Protein 2BQ4 (pdb70)

Nearest PDB structures (foldseek):
  2bq4-assembly1_A  TM=9.958E-01  e=2.965E-22  Desulfocurvibacter africanus
  1gyo-assembly1_B  TM=8.267E-01  e=1.136E-07  Megalodesulfovibrio gigas
  1w7o-assembly1_A  TM=7.107E-01  e=7.621E-06  Desulfomicrobium baculatum
  2cy3-assembly1_A  TM=7.266E-01  e=1.311E-05  Desulfomicrobium norvegicum
  5m9n-assembly1_A  TM=2.102E-01  e=7.290E+00  Homo sapiens

CATH classification: 3.90.10.10

Foldseek 3Di:
DDDDAKDWDAPADPPPNVLHFTFIDGSVVQCVCDDALVSVCLQLVVDPSDDDGDDQQDPPGCVDRPDSDLDDCPRVHPSCQARPCDCNHVLNVQVVCCPVYHDHADNDPVRGRD/DDFDAKAWDAPADPPPNVLHFTFIDGSVVQCVCPPALVSVCLQQVVDPSPDDGDDAQDPPGQVARPDPDLDDCPRVHPSNQARPCDCNHVQNVQVVCVVVVHDHADNDPCRGRPD

B-factor: mean 11.36, std 5.61, range [2.0, 36.72]

InterPro domains:
  IPR002322 Cytochrome c, class III [PR00609] (46-55)
  IPR002322 Cytochrome c, class III [PR00609] (62-69)
  IPR002322 Cytochrome c, class III [PR00609] (112-123)
  IPR002322 Cytochrome c, class III [PR00609] (130-137)
  IPR020942 Class III cytochrome C [PF02085] (30-137)
  IPR036280 Multiheme cytochrome superfamily [SSF48695] (28-137)

Structure (mmCIF, N/CA/C/O backbone):
data_2BQ4
#
_entry.id   2BQ4
#
_cell.length_a   100.900
_cell.length_b   46.300
_cell.length_c   54.816
_cell.angle_alpha   90.00
_cell.angle_beta   118.97
_cell.angle_gamma   90.00
#
_symmetry.space_group_name_H-M   'C 1 2 1'
#
loop_
_entity.id
_entity.type
_entity.pdbx_description
1 polymer 'BASIC CYTOCHROME C3'
2 non-polymer 'HEME C'
3 non-polymer 'CALCIUM ION'
4 water water
#
loop_
_atom_site.group_PDB
_atom_site.id
_atom_site.type_symbol
_atom_site.label_atom_id
_atom_site.label_alt_id
_atom_site.label_comp_id
_atom_site.label_asym_id
_atom_site.label_entity_id
_atom_site.label_seq_id
_atom_site.pdbx_PDB_ins_code
_atom_site.Cartn_x
_atom_site.Cartn_y
_atom_site.Cartn_z
_atom_site.occupancy
_atom_site.B_iso_or_equiv
_atom_site.auth_seq_id
_atom_site.auth_comp_id
_atom_site.auth_asym_id
_atom_site.auth_atom_id
_atom_site.pdbx_PDB_model_num
ATOM 1 N N . PRO A 1 1 ? -13.297 5.264 6.979 1.00 22.38 1 PRO A N 1
ATOM 2 C CA . PRO A 1 1 ? -13.112 6.524 7.762 1.00 22.16 1 PRO A CA 1
ATOM 3 C C . PRO A 1 1 ? -11.830 7.263 7.391 1.00 22.23 1 PRO A C 1
ATOM 4 O O . PRO A 1 1 ? -10.994 6.722 6.659 1.00 22.40 1 PRO A O 1
ATOM 8 N N . GLN A 1 2 ? -11.687 8.488 7.896 1.00 22.00 2 GLN A N 1
ATOM 9 C CA . GLN A 1 2 ? -10.529 9.332 7.584 1.00 21.76 2 GLN A CA 1
ATOM 10 C C . GLN A 1 2 ? -9.238 8.753 8.150 1.00 20.87 2 GLN A C 1
ATOM 11 O O . GLN A 1 2 ? -9.177 8.377 9.322 1.00 20.99 2 GLN A O 1
ATOM 17 N N . VAL A 1 3 ? -8.210 8.728 7.305 1.00 19.88 3 VAL A N 1
ATOM 18 C CA . VAL A 1 3 ? -6.874 8.259 7.664 1.00 19.19 3 VAL A CA 1
ATOM 19 C C . VAL A 1 3 ? -6.013 9.443 8.120 1.00 18.67 3 VAL A C 1
ATOM 20 O O . VAL A 1 3 ? -5.727 10.338 7.323 1.00 19.23 3 VAL A O 1
ATOM 24 N N . PRO A 1 4 ? -5.608 9.459 9.388 1.00 17.45 4 PRO A N 1
ATOM 25 C CA . PRO A 1 4 ? -4.903 10.621 9.950 1.00 16.65 4 PRO A CA 1
ATOM 26 C C . PRO A 1 4 ? -3.558 10.957 9.311 1.00 15.59 4 PRO A C 1
ATOM 27 O O . PRO A 1 4 ? -2.896 10.111 8.706 1.00 15.60 4 PRO A O 1
ATOM 31 N N . ALA A 1 5 ? -3.157 12.213 9.489 1.00 14.48 5 ALA A N 1
ATOM 32 C CA . ALA A 1 5 ? -1.791 12.641 9.224 1.00 13.91 5 ALA A CA 1
ATOM 33 C C . ALA A 1 5 ? -0.838 11.999 10.239 1.00 13.19 5 ALA A C 1
ATOM 34 O O . ALA A 1 5 ? -1.265 11.337 11.189 1.00 12.56 5 ALA A O 1
ATOM 36 N N . ASP A 1 6 ? 0.452 12.229 10.049 1.00 12.20 6 ASP A N 1
ATOM 37 C CA . ASP A 1 6 ? 1.463 11.691 10.949 1.00 12.04 6 ASP A CA 1
ATOM 38 C C . ASP A 1 6 ? 1.286 12.241 12.358 1.00 11.74 6 ASP A C 1
ATOM 39 O O . ASP A 1 6 ? 0.919 13.406 12.546 1.00 11.49 6 ASP A O 1
ATOM 44 N N . VAL A 1 7 ? 1.510 11.369 13.336 1.00 11.21 7 VAL A N 1
ATOM 45 C CA . VAL A 1 7 ? 1.438 11.716 14.745 1.00 10.81 7 VAL A CA 1
ATOM 46 C C . VAL A 1 7 ? 2.692 11.268 15.476 1.00 9.98 7 VAL A C 1
ATOM 47 O O .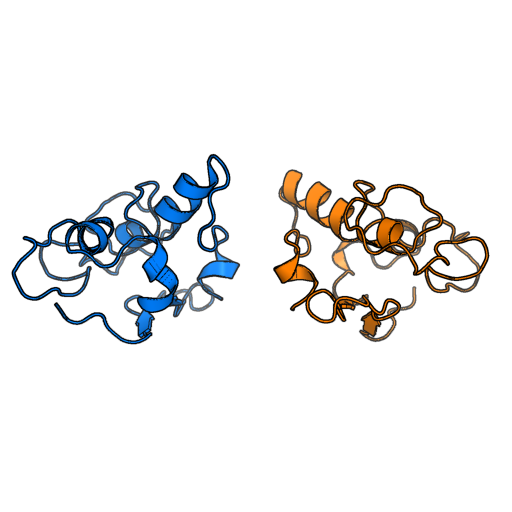 VAL A 1 7 ? 3.530 10.555 14.924 1.00 10.30 7 VAL A O 1
ATOM 51 N N . VAL A 1 8 ? 2.813 11.723 16.716 1.00 9.37 8 VAL A N 1
ATOM 52 C CA . VAL A 1 8 ? 3.824 11.239 17.637 1.00 9.07 8 VAL A CA 1
ATOM 53 C C . VAL A 1 8 ? 3.080 10.529 18.753 1.00 8.58 8 VAL A C 1
ATOM 54 O O . VAL A 1 8 ? 2.283 11.143 19.465 1.00 8.61 8 VAL A O 1
ATOM 58 N N . ILE A 1 9 ? 3.319 9.227 18.876 1.00 8.24 9 ILE A N 1
ATOM 59 C CA . ILE A 1 9 ? 2.701 8.419 19.921 1.00 7.91 9 ILE A CA 1
ATOM 60 C C . ILE A 1 9 ? 3.436 8.636 21.236 1.00 7.68 9 ILE A C 1
ATOM 61 O O . ILE A 1 9 ? 4.617 8.311 21.363 1.00 7.46 9 ILE A O 1
ATOM 66 N N . ASP A 1 10 ? 2.723 9.174 22.213 1.00 7.72 10 ASP A N 1
ATOM 67 C CA . ASP A 1 10 ? 3.303 9.518 23.498 1.00 8.09 10 ASP A CA 1
ATOM 68 C C . ASP A 1 10 ? 2.250 9.445 24.599 1.00 8.58 10 ASP A C 1
ATOM 69 O O . ASP A 1 10 ? 1.804 10.459 25.107 1.00 9.27 10 ASP A O 1
ATOM 74 N N . HIS A 1 11 ? 1.837 8.231 24.939 1.00 8.64 11 HIS A N 1
ATOM 75 C CA . HIS A 1 11 ? 0.875 8.001 26.014 1.00 9.15 11 HIS A CA 1
ATOM 76 C C . HIS A 1 11 ? 1.517 7.650 27.347 1.00 8.62 11 HIS A C 1
ATOM 77 O O . HIS A 1 11 ? 0.872 7.759 28.402 1.00 8.76 11 HIS A O 1
ATOM 84 N N . LEU A 1 12 ? 2.775 7.222 27.295 1.00 8.17 12 LEU A N 1
ATOM 85 C CA . LEU A 1 12 ? 3.475 6.669 28.449 1.00 8.23 12 LEU A CA 1
ATOM 86 C C . LEU A 1 12 ? 4.571 7.631 28.924 1.00 8.64 12 LEU A C 1
ATOM 87 O O . LEU A 1 12 ? 5.144 8.365 28.128 1.00 7.92 12 LEU A O 1
ATOM 92 N N . SER A 1 13 ? 4.842 7.611 30.226 1.00 9.30 13 SER A N 1
ATOM 93 C CA . SER A 1 13 ? 5.729 8.577 30.880 1.00 10.10 13 SER A CA 1
ATOM 94 C C . SER A 1 13 ? 6.670 7.876 31.857 1.00 10.34 13 SER A C 1
ATOM 95 O O . SER A 1 13 ? 6.618 8.097 33.077 1.00 10.81 13 SER A O 1
ATOM 98 N N . ASN A 1 14 ? 7.541 7.036 31.301 1.00 10.54 14 ASN A N 1
ATOM 99 C CA . ASN A 1 14 ? 8.449 6.198 32.084 1.00 10.04 14 ASN A CA 1
ATOM 100 C C . ASN A 1 14 ? 9.169 7.028 33.145 1.00 10.33 14 ASN A C 1
ATOM 101 O O . ASN A 1 14 ? 9.889 7.952 32.800 1.00 10.37 14 ASN A O 1
ATOM 106 N N . PRO A 1 15 ? 8.966 6.733 34.432 1.00 10.82 15 PRO A N 1
ATOM 107 C CA . PRO A 1 15 ? 9.692 7.467 35.483 1.00 11.06 15 PRO A CA 1
ATOM 108 C C . PRO A 1 15 ? 11.213 7.316 35.368 1.00 11.33 15 PRO A C 1
ATOM 109 O O . PRO A 1 15 ? 11.952 8.174 35.856 1.00 11.62 15 PRO A O 1
ATOM 113 N N . ASN A 1 16 ? 11.682 6.235 34.751 1.00 11.87 16 ASN A N 1
ATOM 114 C CA . ASN A 1 16 ? 13.057 6.187 34.267 1.00 12.03 16 ASN A CA 1
ATOM 115 C C . ASN A 1 16 ? 13.124 6.947 32.944 1.00 11.51 16 ASN A C 1
ATOM 116 O O . ASN A 1 16 ? 12.788 6.423 31.888 1.00 11.20 16 ASN A O 1
ATOM 121 N N . ALA A 1 17 ? 13.555 8.193 33.027 1.00 11.31 17 ALA A N 1
ATOM 122 C CA . ALA A 1 17 ? 13.445 9.123 31.909 1.00 11.05 17 ALA A CA 1
ATOM 123 C C . ALA A 1 17 ? 14.296 8.739 30.697 1.00 10.70 17 ALA A C 1
ATOM 124 O O . ALA A 1 17 ? 13.955 9.068 29.559 1.00 10.56 17 ALA A O 1
ATOM 126 N N . LYS A 1 18 ? 15.399 8.037 30.934 1.00 10.74 18 LYS A N 1
ATOM 127 C CA . LYS A 1 18 ? 16.251 7.577 29.843 1.00 10.82 18 LYS A CA 1
ATOM 128 C C . LYS A 1 18 ? 15.546 6.551 28.933 1.00 9.72 18 LYS A C 1
ATOM 129 O O . LYS A 1 18 ? 15.941 6.369 27.787 1.00 8.87 18 LYS A O 1
ATOM 135 N N . LEU A 1 19 ? 14.510 5.901 29.464 1.00 8.94 19 LEU A N 1
ATOM 136 C CA . LEU A 1 19 ? 13.711 4.905 28.749 1.00 8.38 19 LEU A CA 1
ATOM 137 C C . LEU A 1 19 ? 12.293 5.411 28.448 1.00 8.03 19 LEU A C 1
ATOM 138 O O . LEU A 1 19 ? 11.361 4.621 28.320 1.00 7.61 19 LEU A O 1
ATOM 143 N N . GLU A 1 20 ? 12.146 6.729 28.340 1.00 7.38 20 GLU A N 1
ATOM 144 C CA . GLU A 1 20 ? 10.905 7.362 27.898 1.00 7.10 20 GLU A CA 1
ATOM 145 C C . GLU A 1 20 ? 11.053 7.722 26.421 1.00 6.74 20 GLU A C 1
ATOM 146 O O . GLU A 1 20 ? 12.056 8.312 26.026 1.00 6.74 20 GLU A O 1
ATOM 152 N N . TYR A 1 21 ? 10.048 7.365 25.622 1.00 6.22 21 TYR A N 1
ATOM 153 C CA . TYR A 1 21 ? 10.074 7.523 24.177 1.00 5.94 21 TYR A CA 1
ATOM 154 C C . TYR A 1 21 ? 8.820 8.222 23.661 1.00 5.81 21 TYR A C 1
ATOM 155 O O . TYR A 1 21 ? 7.758 8.194 24.290 1.00 5.53 21 TYR A O 1
ATOM 164 N N . LYS A 1 22 ? 8.983 8.888 22.529 1.00 6.10 22 LYS A N 1
ATOM 165 C CA . LYS A 1 22 ? 7.913 9.577 21.827 1.00 6.34 22 LYS A CA 1
ATOM 166 C C . LYS A 1 22 ? 8.103 9.176 20.369 1.00 6.36 22 LYS A C 1
ATOM 167 O O . LYS A 1 22 ? 9.073 9.566 19.718 1.00 6.62 22 LYS A O 1
ATOM 173 N N . VAL A 1 23 ? 7.184 8.358 19.868 1.00 6.44 23 VAL A N 1
ATOM 174 C CA . VAL A 1 23 ? 7.462 7.515 18.718 1.00 6.50 23 VAL A CA 1
ATOM 175 C C . VAL A 1 23 ? 6.632 7.951 17.527 1.00 7.11 23 VAL A C 1
ATOM 176 O O . VAL A 1 23 ? 5.415 7.942 17.586 1.00 7.38 23 VAL A O 1
ATOM 180 N N . LYS A 1 24 ? 7.299 8.343 16.446 1.00 7.85 24 LYS A N 1
ATOM 181 C CA . LYS A 1 24 ? 6.591 8.798 15.254 1.00 8.31 24 LYS A CA 1
ATOM 182 C C . LYS A 1 24 ? 5.839 7.641 14.613 1.00 7.97 24 LYS A C 1
ATOM 183 O O . LYS A 1 24 ? 6.348 6.517 14.541 1.00 7.82 24 LYS A O 1
ATOM 189 N N . PHE A 1 25 ? 4.623 7.917 14.147 1.00 7.72 25 PHE A N 1
ATOM 190 C CA . PHE A 1 25 ? 3.840 6.917 13.446 1.00 7.69 25 PHE A CA 1
ATOM 191 C C . PHE A 1 25 ? 3.094 7.543 12.281 1.00 8.16 25 PHE A C 1
ATOM 192 O O . PHE A 1 25 ? 2.374 8.515 12.463 1.00 8.35 25 PHE A O 1
ATOM 200 N N . SER A 1 26 ? 3.241 6.945 11.101 1.00 9.09 26 SER A N 1
ATOM 201 C CA . SER A 1 26 ? 2.675 7.492 9.867 1.00 9.53 26 SER A CA 1
ATOM 202 C C . SER A 1 26 ? 1.714 6.496 9.235 1.00 9.77 26 SER A C 1
ATOM 203 O O . SER A 1 26 ? 2.131 5.430 8.771 1.00 9.79 26 SER A O 1
ATOM 206 N N . HIS A 1 27 ? 0.425 6.836 9.215 1.00 9.76 27 HIS A N 1
ATOM 207 C CA . HIS A 1 27 ? -0.552 6.034 8.489 1.00 10.39 27 HIS A CA 1
ATOM 208 C C . HIS A 1 27 ? -0.139 5.923 7.018 1.00 10.77 27 HIS A C 1
ATOM 209 O O . HIS A 1 27 ? -0.195 4.835 6.441 1.00 10.14 27 HIS A O 1
ATOM 216 N N . LYS A 1 28 ? 0.304 7.038 6.429 1.00 11.28 28 LYS A N 1
ATOM 217 C CA . LYS A 1 28 ? 0.660 7.067 5.008 1.00 12.28 28 LYS A CA 1
ATOM 218 C C . LYS A 1 28 ? 1.777 6.086 4.679 1.00 12.16 28 LYS A C 1
ATOM 219 O O . LYS A 1 28 ? 1.718 5.385 3.668 1.00 12.21 28 LYS A O 1
ATOM 225 N N . ALA A 1 29 ? 2.788 6.033 5.544 1.00 11.94 29 ALA A N 1
ATOM 226 C CA . ALA A 1 29 ? 3.918 5.128 5.360 1.00 11.88 29 ALA A CA 1
ATOM 227 C C . ALA A 1 29 ? 3.474 3.672 5.372 1.00 11.95 29 ALA A C 1
ATOM 228 O O . ALA A 1 29 ? 4.133 2.811 4.783 1.00 12.49 29 ALA A O 1
ATOM 230 N N . HIS A 1 30 ? 2.355 3.410 6.051 1.00 11.71 30 HIS A N 1
ATOM 231 C CA . HIS A 1 30 ? 1.786 2.072 6.199 1.00 11.89 30 HIS A CA 1
ATOM 232 C C . HIS A 1 30 ? 0.755 1.718 5.124 1.00 12.26 30 HIS A C 1
ATOM 233 O O . HIS A 1 30 ? 0.045 0.722 5.257 1.00 12.13 30 HIS A O 1
ATOM 240 N N . ALA A 1 31 ? 0.701 2.508 4.050 1.00 12.85 31 ALA A N 1
ATOM 241 C CA . ALA A 1 31 ? -0.279 2.296 2.973 1.00 13.26 31 ALA A CA 1
ATOM 242 C C . ALA A 1 31 ? -0.094 0.976 2.210 1.00 13.77 31 ALA A C 1
ATOM 243 O O . ALA A 1 31 ? -1.044 0.473 1.616 1.00 13.26 31 ALA A O 1
ATOM 245 N N . SER A 1 32 ? 1.116 0.423 2.217 1.00 14.50 32 SER A N 1
ATOM 246 C CA . SER A 1 32 ? 1.367 -0.883 1.604 1.00 14.99 32 SER A CA 1
ATOM 247 C C . SER A 1 32 ? 0.605 -2.036 2.278 1.00 14.96 32 SER A C 1
ATOM 248 O O . SER A 1 32 ? 0.467 -3.124 1.705 1.00 15.56 32 SER A O 1
ATOM 251 N N . LEU A 1 33 ? 0.121 -1.818 3.501 1.00 14.42 33 LEU A N 1
ATOM 252 C CA . LEU A 1 33 ? -0.724 -2.804 4.174 1.00 14.46 33 LEU A CA 1
ATOM 253 C C . LEU A 1 33 ? -2.141 -2.824 3.596 1.00 14.48 33 LEU A C 1
ATOM 254 O O . LEU A 1 33 ? -2.905 -3.753 3.847 1.00 15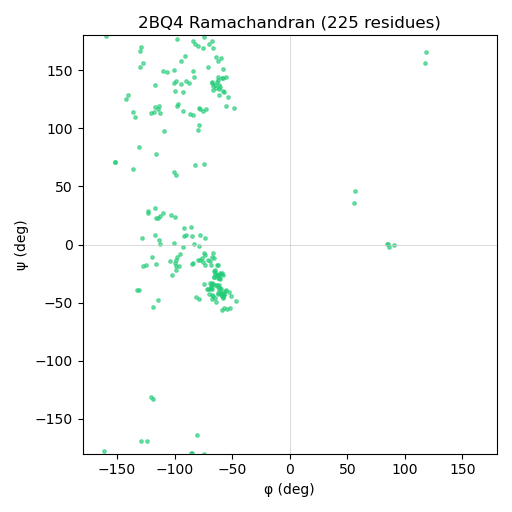.08 33 LEU A O 1
ATOM 259 N N . GLY A 1 34 ? -2.477 -1.787 2.837 1.00 14.75 34 GLY A N 1
ATOM 260 C CA . GLY A 1 34 ? -3.792 -1.637 2.247 1.00 14.73 34 GLY A CA 1
ATOM 261 C C . GLY A 1 34 ? -4.460 -0.379 2.758 1.00 14.87 34 GLY A C 1
ATOM 262 O O . GLY A 1 34 ? -4.011 0.226 3.736 1.00 14.29 34 GLY A O 1
ATOM 263 N N . THR A 1 35 ? -5.528 0.018 2.076 1.00 14.97 35 THR A N 1
ATOM 264 C CA . THR A 1 35 ? -6.304 1.201 2.438 1.00 15.58 35 THR A CA 1
ATOM 265 C C . THR A 1 35 ? -7.804 0.907 2.556 1.00 15.08 35 THR A C 1
ATOM 266 O O . THR A 1 35 ? -8.595 1.829 2.769 1.00 15.49 35 THR A O 1
ATOM 270 N N . ASP A 1 36 ? -8.183 -0.370 2.428 1.00 14.86 36 ASP A N 1
ATOM 271 C CA . ASP A 1 36 ? -9.565 -0.825 2.648 1.00 14.46 36 ASP A CA 1
ATOM 272 C C . ASP A 1 36 ? -9.831 -1.075 4.130 1.00 14.07 36 ASP A C 1
ATOM 273 O O . ASP A 1 36 ? -8.921 -0.995 4.948 1.00 14.03 36 ASP A O 1
ATOM 278 N N . ALA A 1 37 ? -11.072 -1.388 4.482 1.00 13.95 37 ALA A N 1
ATOM 279 C CA . ALA A 1 37 ? -11.440 -1.532 5.892 1.00 13.57 37 ALA A CA 1
ATOM 280 C C . ALA A 1 37 ? -10.647 -2.642 6.583 1.00 13.28 37 ALA A C 1
ATOM 281 O O . ALA A 1 37 ? -10.269 -2.511 7.733 1.00 12.45 37 ALA A O 1
ATOM 283 N N . ALA A 1 38 ? -10.388 -3.731 5.870 1.00 12.87 38 ALA A N 1
ATOM 284 C CA . ALA A 1 38 ? -9.633 -4.847 6.431 1.00 12.72 38 ALA A CA 1
ATOM 285 C C . ALA A 1 38 ? -8.198 -4.423 6.791 1.00 12.21 38 ALA A C 1
ATOM 286 O O . ALA A 1 38 ? -7.635 -4.922 7.759 1.00 12.17 38 ALA A O 1
ATOM 288 N N . ALA A 1 39 ? -7.613 -3.522 6.002 1.00 11.87 39 ALA A N 1
ATOM 289 C CA . ALA A 1 39 ? -6.292 -2.962 6.309 1.00 11.41 39 ALA A CA 1
ATOM 290 C C . ALA A 1 39 ? -6.291 -2.286 7.673 1.00 11.05 39 ALA A C 1
ATOM 291 O O . ALA A 1 39 ? -5.378 -2.492 8.466 1.00 10.93 39 ALA A O 1
ATOM 293 N N . CYS A 1 40 ? -7.312 -1.474 7.933 1.00 10.44 40 CYS A N 1
ATOM 294 C CA . CYS A 1 40 ? -7.459 -0.803 9.223 1.00 9.87 40 CYS A CA 1
ATOM 295 C C . CYS A 1 40 ? -7.552 -1.817 10.361 1.00 9.87 40 CYS A C 1
ATOM 296 O O . CYS A 1 40 ? -7.007 -1.601 11.440 1.00 9.93 40 CYS A O 1
ATOM 299 N N . GLN A 1 41 ? -8.248 -2.926 10.107 1.00 9.85 41 GLN A N 1
ATOM 300 C CA . GLN A 1 41 ? -8.438 -3.989 11.090 1.00 9.78 41 GLN A CA 1
ATOM 301 C C . GLN A 1 41 ? -7.180 -4.816 11.409 1.00 9.71 41 GLN A C 1
ATOM 302 O O . GLN A 1 41 ? -7.154 -5.541 12.415 1.00 9.69 41 GLN A O 1
ATOM 308 N N . LYS A 1 42 ? -6.133 -4.678 10.588 1.00 9.78 42 LYS A N 1
ATOM 309 C CA . LYS A 1 42 ? -4.835 -5.292 10.893 1.00 9.72 42 LYS A CA 1
ATOM 310 C C . LYS A 1 42 ? -4.251 -4.720 12.183 1.00 9.73 42 LYS A C 1
ATOM 311 O O . LYS A 1 42 ? -3.502 -5.402 12.869 1.00 10.15 42 LYS A O 1
ATOM 317 N N . CYS A 1 43 ? -4.632 -3.486 12.522 1.00 9.06 43 CYS A N 1
ATOM 318 C CA . CYS A 1 43 ? -4.215 -2.841 13.767 1.00 8.81 43 CYS A CA 1
ATOM 319 C C . CYS A 1 43 ? -5.386 -2.485 14.677 1.00 8.61 43 CYS A C 1
ATOM 320 O O . CYS A 1 43 ? -5.386 -2.837 15.854 1.00 8.25 43 CYS A O 1
ATOM 323 N N . HIS A 1 44 ? -6.357 -1.747 14.138 1.00 8.45 44 HIS A N 1
ATOM 324 C CA . HIS A 1 44 ? -7.631 -1.499 14.815 1.00 8.24 44 HIS A CA 1
ATOM 325 C C . HIS A 1 44 ? -8.479 -2.764 14.761 1.00 8.09 44 HIS A C 1
ATOM 326 O O . HIS A 1 44 ? -9.518 -2.817 14.105 1.00 8.47 44 HIS A O 1
ATOM 333 N N . HIS A 1 45 ? -8.034 -3.776 15.491 1.00 8.19 45 HIS A N 1
ATOM 334 C CA . HIS A 1 45 ? -8.536 -5.132 15.318 1.00 8.61 45 HIS A CA 1
ATOM 335 C C . HIS A 1 45 ? -9.905 -5.385 15.959 1.00 9.30 45 HIS A C 1
ATOM 336 O O . HIS A 1 45 ? -10.520 -6.412 15.685 1.00 9.81 45 HIS A O 1
ATOM 343 N N . LYS A 1 46 ? -10.368 -4.479 16.818 1.00 9.66 46 LYS A N 1
ATOM 344 C CA . LYS A 1 46 ? -11.710 -4.577 17.402 1.00 9.83 46 LYS A CA 1
ATOM 345 C C . LYS A 1 46 ? -12.713 -3.645 16.708 1.00 10.05 46 LYS A C 1
ATOM 346 O O . LYS A 1 46 ? -13.876 -3.591 17.086 1.00 10.03 46 LYS A O 1
ATOM 352 N N . TRP A 1 47 ? -12.260 -2.915 15.695 1.00 10.01 47 TRP A N 1
ATOM 353 C CA . TRP A 1 47 ? -13.138 -2.019 14.941 1.00 10.34 47 TRP A CA 1
ATOM 354 C C . TRP A 1 47 ? -14.174 -2.824 14.155 1.00 10.94 47 TRP A C 1
ATOM 355 O O . TRP A 1 47 ? -13.826 -3.821 13.521 1.00 11.21 47 TRP A O 1
ATOM 366 N N . ASP A 1 48 ? -15.432 -2.377 14.169 1.00 11.27 48 ASP A N 1
ATOM 367 C CA . ASP A 1 48 ? -16.515 -3.109 13.490 1.00 11.96 48 ASP A CA 1
ATOM 368 C C . ASP A 1 48 ? -16.562 -2.902 11.969 1.00 12.39 48 ASP A C 1
ATOM 369 O O . ASP A 1 48 ? -17.413 -3.488 11.286 1.00 12.85 48 ASP A O 1
ATOM 374 N N . GLY A 1 49 ? -15.647 -2.085 11.446 1.00 13.00 49 GLY A N 1
ATOM 375 C CA . GLY A 1 49 ? -15.558 -1.810 10.018 1.00 13.42 49 GLY A CA 1
ATOM 376 C C . GLY A 1 49 ? -16.444 -0.677 9.506 1.00 13.82 49 GLY A C 1
ATOM 377 O O . GLY A 1 49 ? -16.379 -0.330 8.321 1.00 13.75 49 GLY A O 1
ATOM 378 N N . LYS A 1 50 ? -17.238 -0.086 10.397 1.00 14.45 50 LYS A N 1
ATOM 379 C CA . LYS A 1 50 ? -18.203 0.966 10.042 1.00 15.20 50 LYS A CA 1
ATOM 380 C C . LYS A 1 50 ? -18.161 2.225 10.920 1.00 14.88 50 LYS A C 1
ATOM 381 O O . LYS A 1 50 ? -18.304 3.333 10.402 1.00 15.72 50 LYS A O 1
ATOM 387 N N . SER A 1 51 ? -17.961 2.054 12.226 1.00 14.41 51 SER A N 1
ATOM 388 C CA . SER A 1 51 ? -18.044 3.141 13.214 1.00 14.41 51 SER A CA 1
ATOM 389 C C . SER A 1 51 ? -16.830 4.073 13.172 1.00 14.34 51 SER A C 1
ATOM 390 O O . SER A 1 51 ? -15.917 3.889 12.358 1.00 13.97 51 SER A O 1
ATOM 393 N N . GLU A 1 52 ? -16.840 5.082 14.046 1.00 14.56 52 GLU A N 1
ATOM 394 C CA . GLU A 1 52 ? -15.652 5.901 14.308 1.00 15.01 52 GLU A CA 1
ATOM 395 C C . GLU A 1 52 ? -14.531 4.977 14.780 1.00 14.48 52 GLU A C 1
ATOM 396 O O . GLU A 1 52 ? -14.792 3.986 15.467 1.00 14.15 52 GLU A O 1
ATOM 402 N N . ILE A 1 53 ? -13.300 5.280 14.376 1.00 13.88 53 ILE A N 1
ATOM 403 C CA . ILE A 1 53 ? -12.109 4.628 14.928 1.00 13.61 53 ILE A CA 1
ATOM 404 C C . ILE A 1 53 ? -11.485 5.529 15.999 1.00 13.59 53 ILE A C 1
ATOM 405 O O . ILE A 1 53 ? -11.437 6.753 15.843 1.00 13.60 53 ILE A O 1
ATOM 410 N N . GLY A 1 54 ? -11.006 4.909 17.077 1.00 13.41 54 GLY A N 1
ATOM 411 C CA . GLY A 1 54 ? -10.408 5.618 18.200 1.00 13.43 54 GLY A CA 1
ATOM 412 C C . GLY A 1 54 ? -9.047 5.059 18.581 1.00 13.16 54 GLY A C 1
ATOM 413 O O . GLY A 1 54 ? -8.477 4.247 17.855 1.00 13.27 54 GLY A O 1
ATOM 414 N N . GLY A 1 55 ? -8.537 5.501 19.730 1.00 13.28 55 GLY A N 1
ATOM 415 C CA . GLY A 1 55 ? -7.222 5.099 20.210 1.00 12.74 55 GLY A CA 1
ATOM 416 C C . GLY A 1 55 ? -7.193 3.683 20.771 1.00 12.40 55 GLY A C 1
ATOM 417 O O . GLY A 1 55 ? -8.238 3.061 20.985 1.00 13.87 55 GLY A O 1
ATOM 418 N N . CYS A 1 56 ? -5.988 3.179 21.006 1.00 10.69 56 CYS A N 1
ATOM 419 C CA . CYS A 1 56 ? -5.782 1.835 21.543 1.00 9.97 56 CYS A CA 1
ATOM 420 C C . CYS A 1 56 ? -5.976 1.699 23.049 1.00 9.87 56 CYS A C 1
ATOM 421 O O . CYS A 1 56 ? -6.043 0.579 23.535 1.00 9.60 56 CYS A O 1
ATOM 424 N N . ALA A 1 57 ? -6.038 2.814 23.780 1.00 9.90 57 ALA A N 1
ATOM 425 C CA . ALA A 1 57 ? -5.895 2.795 25.239 1.00 10.08 57 ALA A CA 1
ATOM 426 C C . ALA A 1 57 ? -7.146 3.272 25.984 1.00 10.53 57 ALA A C 1
ATOM 427 O O . ALA A 1 57 ? -7.042 3.835 27.069 1.00 10.11 57 ALA A O 1
ATOM 429 N N . THR A 1 58 ? -8.318 3.033 25.406 1.00 11.01 58 THR A N 1
ATOM 430 C CA . THR A 1 58 ? -9.576 3.390 26.058 1.00 11.84 58 THR A CA 1
ATOM 431 C C . THR A 1 58 ? -9.974 2.310 27.053 1.00 11.60 58 THR A C 1
ATOM 432 O O . THR A 1 58 ? -9.355 1.247 27.114 1.00 11.32 58 THR A O 1
ATOM 436 N N . GLU A 1 59 ? -11.019 2.589 27.827 1.00 12.19 59 GLU A N 1
ATOM 437 C CA . GLU A 1 59 ? -11.535 1.631 28.808 1.00 12.39 59 GLU A CA 1
ATOM 438 C C . GLU A 1 59 ? -11.950 0.313 28.149 1.00 12.08 59 GLU A C 1
ATOM 439 O O . GLU A 1 59 ? -12.645 0.305 27.136 1.00 11.49 59 GLU A O 1
ATOM 445 N N . GLY A 1 60 ? -11.505 -0.797 28.736 1.00 11.45 60 GLY A N 1
ATOM 446 C CA . GLY A 1 60 ? -11.787 -2.119 28.222 1.00 11.19 60 GLY A CA 1
ATOM 447 C C . GLY A 1 60 ? -10.831 -2.569 27.130 1.00 10.94 60 GLY A C 1
ATOM 448 O O . GLY A 1 60 ? -10.954 -3.673 26.598 1.00 11.85 60 GLY A O 1
ATOM 449 N N . CYS A 1 61 ? -9.869 -1.710 26.809 1.00 10.61 61 CYS A N 1
ATOM 450 C CA . CYS A 1 61 ? -8.899 -1.965 25.760 1.00 10.43 61 CYS A CA 1
ATOM 451 C C . CYS A 1 61 ? -7.504 -1.983 26.424 1.00 10.32 61 CYS A C 1
ATOM 452 O O . CYS A 1 61 ? -7.341 -2.613 27.468 1.00 11.25 61 CYS A O 1
ATOM 455 N N . HIS A 1 62 ? -6.508 -1.298 25.864 1.00 9.84 62 HIS A N 1
ATOM 456 C CA . HIS A 1 62 ? -5.155 -1.337 26.431 1.00 9.04 62 HIS A CA 1
ATOM 457 C C . HIS A 1 62 ? -4.885 -0.075 27.257 1.00 9.17 62 HIS A C 1
ATOM 458 O O . HIS A 1 62 ? -3.979 0.713 26.959 1.00 8.08 62 HIS A O 1
ATOM 465 N N . ALA A 1 63 ? -5.679 0.086 28.315 1.00 9.12 63 ALA A N 1
ATOM 466 C CA . ALA A 1 63 ? -5.756 1.331 29.071 1.00 9.31 63 ALA A CA 1
ATOM 467 C C . ALA A 1 63 ? -4.708 1.512 30.157 1.00 9.23 63 ALA A C 1
ATOM 468 O O . ALA A 1 63 ? -4.532 2.626 30.637 1.00 8.97 63 ALA A O 1
ATOM 470 N N . ASP A 1 64 ? -4.040 0.436 30.573 1.00 9.01 64 ASP A N 1
ATOM 471 C CA . ASP A 1 64 ? -3.123 0.507 31.709 1.00 9.56 64 ASP A CA 1
ATOM 472 C C . ASP A 1 64 ? -1.733 1.005 31.284 1.00 9.42 64 ASP A C 1
ATOM 473 O O . ASP A 1 64 ? -1.004 0.325 30.587 1.00 9.73 64 ASP A O 1
ATOM 478 N N . THR A 1 65 ? -1.392 2.207 31.730 1.00 9.78 65 THR A N 1
ATOM 479 C CA . THR A 1 65 ? -0.138 2.873 31.375 1.00 9.97 65 THR A CA 1
ATOM 480 C C . THR A 1 65 ? 0.929 2.737 32.469 1.00 9.92 65 THR A C 1
ATOM 481 O O . THR A 1 65 ? 1.836 3.556 32.537 1.00 9.77 65 THR A O 1
ATOM 485 N N . THR A 1 66 ? 0.821 1.710 33.315 1.00 9.85 66 THR A N 1
ATOM 486 C CA . THR A 1 66 ? 1.696 1.570 34.489 1.00 10.25 66 THR A CA 1
ATOM 487 C C . THR A 1 66 ? 2.653 0.387 34.443 1.00 10.29 66 THR A C 1
ATOM 488 O O . THR A 1 66 ? 3.360 0.135 35.419 1.00 11.25 66 THR A O 1
ATOM 492 N N . SER A 1 67 ? 2.669 -0.350 33.334 1.00 9.69 67 SER A N 1
ATOM 493 C CA . SER A 1 67 ? 3.785 -1.243 33.034 1.00 9.22 67 SER A CA 1
ATOM 494 C C . SER A 1 67 ? 4.682 -0.542 32.017 1.00 8.80 67 SER A C 1
ATOM 495 O O . SER A 1 67 ? 4.186 0.089 31.083 1.00 8.36 67 SER A O 1
ATOM 498 N N . PHE A 1 68 ? 5.994 -0.658 32.209 1.00 8.09 68 PHE A N 1
ATOM 499 C CA . PHE A 1 68 ? 6.985 -0.082 31.296 1.00 7.93 68 PHE A CA 1
ATOM 500 C C . PHE A 1 68 ? 7.927 -1.172 30.787 1.00 8.01 68 PHE A C 1
ATOM 501 O O . PHE A 1 68 ? 9.070 -0.902 30.428 1.00 8.39 68 PHE A O 1
ATOM 509 N N . LYS A 1 69 ? 7.406 -2.392 30.710 1.00 8.45 69 LYS A N 1
ATOM 510 C CA . LYS A 1 69 ? 8.163 -3.559 30.263 1.00 8.92 69 LYS A CA 1
ATOM 511 C C . LYS A 1 69 ? 7.905 -3.874 28.786 1.00 8.58 69 LYS A C 1
ATOM 512 O O . LYS A 1 69 ? 6.774 -4.160 28.383 1.00 7.95 69 LYS A O 1
ATOM 518 N N . ALA A 1 70 ? 8.962 -3.833 27.978 1.00 8.35 70 ALA A N 1
ATOM 519 C CA . ALA A 1 70 ? 8.872 -4.236 26.573 1.00 8.95 70 ALA A CA 1
ATOM 520 C C . ALA A 1 70 ? 8.413 -5.691 26.437 1.00 9.19 70 ALA A C 1
ATOM 521 O O . ALA A 1 70 ? 7.889 -6.08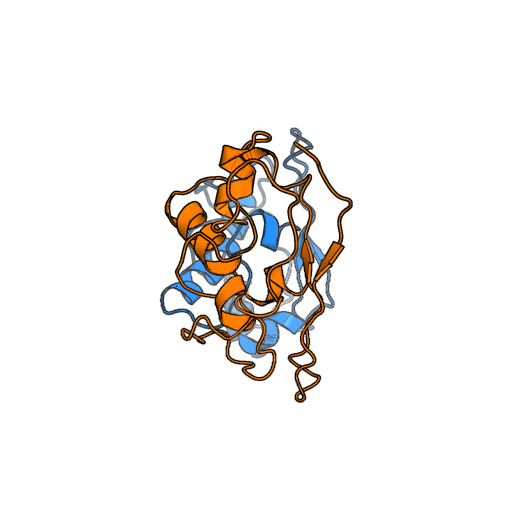7 25.390 1.00 9.76 70 ALA A O 1
ATOM 523 N N . THR A 1 71 ? 8.649 -6.478 27.489 1.00 9.29 71 THR A N 1
ATOM 524 C CA . THR A 1 71 ? 8.321 -7.900 27.521 1.00 9.91 71 THR A CA 1
ATOM 525 C C . THR A 1 71 ? 6.937 -8.192 28.098 1.00 10.32 71 THR A C 1
ATOM 526 O O . THR A 1 71 ? 6.585 -9.365 28.296 1.00 11.24 71 THR A O 1
ATOM 530 N N . GLU A 1 72 ? 6.153 -7.138 28.346 1.00 10.54 72 GLU A N 1
ATOM 531 C CA . GLU A 1 72 ? 4.828 -7.272 28.946 1.00 10.79 72 GLU A CA 1
ATOM 532 C C . GLU A 1 72 ? 3.907 -8.129 28.077 1.00 11.60 72 GLU A C 1
ATOM 533 O O . GLU A 1 72 ? 3.846 -7.956 26.866 1.00 10.94 72 GLU A O 1
ATOM 539 N N . LYS A 1 73 ? 3.181 -9.043 28.714 1.00 12.22 73 LYS A N 1
ATOM 540 C CA . LYS A 1 73 ? 2.317 -9.962 27.986 1.00 13.34 73 LYS A CA 1
ATOM 541 C C . LYS A 1 73 ? 0.836 -9.838 28.364 1.00 13.07 73 LYS A C 1
ATOM 542 O O . LYS A 1 73 ? -0.020 -10.402 27.685 1.00 13.55 73 LYS A O 1
ATOM 548 N N . ASP A 1 74 ? 0.537 -9.098 29.427 1.00 13.73 74 ASP A N 1
ATOM 549 C CA . ASP A 1 74 ? -0.844 -8.875 29.840 1.00 13.88 74 ASP A CA 1
ATOM 550 C C . ASP A 1 74 ? -1.445 -7.822 28.915 1.00 13.24 74 ASP A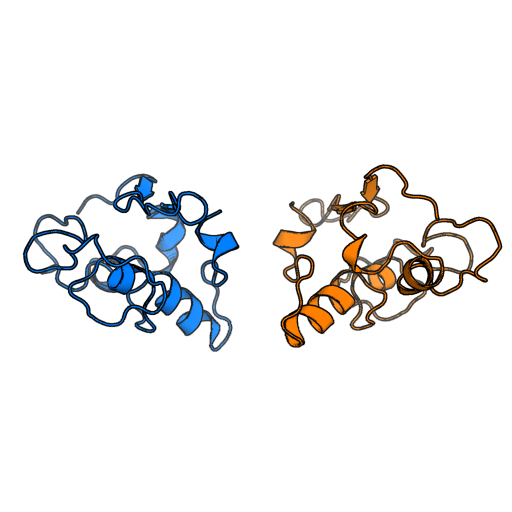 C 1
ATOM 551 O O . ASP A 1 74 ? -0.961 -6.696 28.889 1.00 13.67 74 ASP A O 1
ATOM 556 N N . PRO A 1 75 ? -2.470 -8.175 28.139 1.00 13.37 75 PRO A N 1
ATOM 557 C CA . PRO A 1 75 ? -3.041 -7.232 27.167 1.00 13.11 75 PRO A CA 1
ATOM 558 C C . PRO A 1 75 ? -3.757 -6.023 27.761 1.00 12.91 75 PRO A C 1
ATOM 559 O O . PRO A 1 75 ? -4.090 -5.123 27.005 1.00 13.02 75 PRO A O 1
ATOM 563 N N . LYS A 1 76 ? -4.011 -5.992 29.064 1.00 12.24 76 LYS A N 1
ATOM 564 C CA . LYS A 1 76 ? -4.587 -4.789 29.660 1.00 11.80 76 LYS A CA 1
ATOM 565 C C . LYS A 1 76 ? -3.611 -3.610 29.653 1.00 10.68 76 LYS A C 1
ATOM 566 O O . LYS A 1 76 ? -4.032 -2.473 29.831 1.00 10.06 76 LYS A O 1
ATOM 572 N N . PHE A 1 77 ? -2.319 -3.884 29.471 1.00 9.40 77 PHE A N 1
ATOM 573 C CA . PHE A 1 77 ? -1.293 -2.832 29.411 1.00 8.90 77 PHE A CA 1
ATOM 574 C C . PHE A 1 77 ? -1.072 -2.323 27.988 1.00 7.72 77 PHE A C 1
ATOM 575 O O . PHE A 1 77 ? -1.059 -3.105 27.040 1.00 7.63 77 PHE A O 1
ATOM 583 N N . LEU A 1 78 ? -0.874 -1.017 27.849 1.00 7.21 78 LEU A N 1
ATOM 584 C CA . LEU A 1 78 ? -0.605 -0.414 26.549 1.00 6.78 78 LEU A CA 1
ATOM 585 C C . LEU A 1 78 ? 0.722 -0.904 25.976 1.00 6.30 78 LEU A C 1
ATOM 586 O O . LEU A 1 78 ? 0.842 -1.053 24.768 1.00 5.72 78 LEU A O 1
ATOM 591 N N . MET A 1 79 ? 1.710 -1.144 26.841 1.00 6.15 79 MET A N 1
ATOM 592 C CA . MET A 1 79 ? 3.006 -1.664 26.388 1.00 6.23 79 MET A CA 1
ATOM 593 C C . MET A 1 79 ? 2.839 -2.925 25.535 1.00 6.05 79 MET A C 1
ATOM 594 O O . MET A 1 79 ? 3.507 -3.073 24.519 1.00 5.82 79 MET A O 1
ATOM 599 N N . THR A 1 80 ? 1.930 -3.811 25.937 1.00 5.98 80 THR A N 1
ATOM 600 C CA . THR A 1 80 ? 1.664 -5.057 25.210 1.00 6.35 80 THR A CA 1
ATOM 601 C C . THR A 1 80 ? 1.193 -4.814 23.772 1.00 6.04 80 THR A C 1
ATOM 602 O O . THR A 1 80 ? 1.623 -5.485 22.832 1.00 6.23 80 THR A O 1
ATOM 606 N N . ALA A 1 81 ? 0.324 -3.829 23.613 1.00 5.58 81 ALA A N 1
ATOM 607 C CA . ALA A 1 81 ? -0.246 -3.474 22.315 1.00 5.52 81 ALA A CA 1
ATOM 608 C C . ALA A 1 81 ? 0.796 -3.003 21.289 1.00 5.26 81 ALA A C 1
ATOM 609 O O . ALA A 1 81 ? 0.592 -3.144 20.080 1.00 5.46 81 ALA A O 1
ATOM 611 N N . PHE A 1 82 ? 1.890 -2.421 21.775 1.00 5.34 82 PHE A N 1
ATOM 612 C CA . PHE A 1 82 ? 2.966 -1.929 20.909 1.00 5.02 82 PHE A CA 1
ATOM 613 C C . PHE A 1 82 ? 4.193 -2.863 20.782 1.00 5.40 82 PHE A C 1
ATOM 614 O O . PHE A 1 82 ? 5.004 -2.680 19.873 1.00 4.72 82 PHE A O 1
ATOM 622 N N . HIS A 1 83 ? 4.335 -3.846 21.679 1.00 5.59 83 HIS A N 1
ATOM 623 C CA . HIS A 1 83 ? 5.573 -4.631 21.803 1.00 5.63 83 HIS A CA 1
ATOM 624 C C . HIS A 1 83 ? 5.450 -6.148 21.705 1.00 6.17 83 HIS A C 1
ATOM 625 O O . HIS A 1 83 ? 6.453 -6.823 21.474 1.00 5.68 83 HIS A O 1
ATOM 632 N N . SER A 1 84 ? 4.254 -6.708 21.866 1.00 6.98 84 SER A N 1
ATOM 633 C CA . SER A 1 84 ? 4.162 -8.168 22.016 1.00 7.50 84 SER A CA 1
ATOM 634 C C . SER A 1 84 ? 4.489 -8.908 20.712 1.00 8.15 84 SER A C 1
ATOM 635 O O . SER A 1 84 ? 4.654 -8.298 19.654 1.00 7.60 84 SER A O 1
ATOM 638 N N . LYS A 1 85 ? 4.575 -10.233 20.793 1.00 8.97 85 LYS A N 1
ATOM 639 C CA . LYS A 1 85 ? 4.959 -11.047 19.637 1.00 9.54 85 LYS A CA 1
ATOM 640 C C . LYS A 1 85 ? 3.824 -11.174 18.604 1.00 9.94 85 LYS A C 1
ATOM 641 O O . LYS A 1 85 ? 4.028 -11.684 17.503 1.00 9.94 85 LYS A O 1
ATOM 647 N N . SER A 1 86 ? 2.643 -10.678 18.962 1.00 10.15 86 SER A N 1
ATOM 648 C CA . SER A 1 86 ? 1.484 -10.647 18.074 1.00 10.80 86 SER A CA 1
ATOM 649 C C . SER A 1 86 ? 1.730 -9.784 16.835 1.00 11.02 86 SER A C 1
ATOM 650 O O . SER A 1 86 ? 2.388 -8.753 16.933 1.00 11.48 86 SER A O 1
ATOM 653 N N . PRO A 1 87 ? 1.196 -10.186 15.676 1.00 11.33 87 PRO A N 1
ATOM 654 C CA . PRO A 1 87 ? 1.354 -9.402 14.443 1.00 11.01 87 PRO A CA 1
ATOM 655 C C . PRO A 1 87 ? 0.513 -8.120 14.404 1.00 10.23 87 PRO A C 1
ATOM 656 O O . PRO A 1 87 ? 0.486 -7.443 13.373 1.00 9.68 87 PRO A O 1
ATOM 660 N N . MET A 1 88 ? -0.161 -7.797 15.504 1.00 9.68 88 MET A N 1
ATOM 661 C CA . MET A 1 88 ? -0.916 -6.549 15.634 1.00 9.37 88 MET A CA 1
ATOM 662 C C . MET A 1 88 ? -0.127 -5.461 16.382 1.00 8.34 88 MET A C 1
ATOM 663 O O . MET A 1 88 ? -0.532 -4.297 16.415 1.00 7.94 88 MET A O 1
ATOM 668 N N . SER A 1 89 ? 0.997 -5.832 16.985 1.00 7.44 89 SER A N 1
ATOM 669 C CA . SER A 1 89 ? 1.841 -4.854 17.667 1.00 6.44 89 SER A CA 1
ATOM 670 C C . SER A 1 89 ? 2.898 -4.287 16.719 1.00 5.99 89 SER A C 1
ATOM 671 O O . SER A 1 89 ? 3.172 -4.859 15.667 1.00 6.14 89 SER A O 1
ATOM 674 N N . CYS A 1 90 ? 3.477 -3.148 17.087 1.00 5.44 90 CYS A N 1
ATOM 675 C CA . CYS A 1 90 ? 4.518 -2.523 16.266 1.00 5.00 90 CYS A CA 1
ATOM 676 C C . CYS A 1 90 ? 5.703 -3.456 16.071 1.00 5.54 90 CYS A C 1
ATOM 677 O O . CYS A 1 90 ? 6.108 -3.769 14.938 1.00 5.35 90 CYS A O 1
ATOM 680 N N . GLN A 1 91 ? 6.261 -3.904 17.186 1.00 5.53 91 GLN A N 1
ATOM 681 C CA . GLN A 1 91 ? 7.440 -4.757 17.154 1.00 5.98 91 GLN A CA 1
ATOM 682 C C . GLN A 1 91 ? 7.104 -6.113 16.556 1.00 6.07 91 GLN A C 1
ATOM 683 O O . GLN A 1 91 ? 7.902 -6.675 15.807 1.00 6.55 91 GLN A O 1
ATOM 689 N N . GLY A 1 92 ? 5.919 -6.616 16.892 1.00 6.73 92 GLY A N 1
ATOM 690 C CA . GLY A 1 92 ? 5.485 -7.949 16.509 1.00 7.22 92 GLY A CA 1
ATOM 691 C C . GLY A 1 92 ? 5.195 -8.086 15.029 1.00 7.74 92 GLY A C 1
ATOM 692 O O . GLY A 1 92 ? 5.591 -9.071 14.405 1.00 8.29 92 GLY A O 1
ATOM 693 N N . CYS A 1 93 ? 4.526 -7.097 14.443 1.00 7.97 93 CYS A N 1
ATOM 694 C CA . CYS A 1 93 ? 4.269 -7.152 13.007 1.00 8.13 93 CYS A CA 1
ATOM 695 C C . CYS A 1 93 ? 5.554 -7.014 12.205 1.00 8.24 93 CYS A C 1
ATOM 696 O O . CYS A 1 93 ? 5.792 -7.777 11.278 1.00 8.55 93 CYS A O 1
ATOM 699 N N . HIS A 1 94 ? 6.390 -6.044 12.565 1.00 8.04 94 HIS A N 1
ATOM 700 C CA . HIS A 1 94 ? 7.642 -5.835 11.845 1.00 8.83 94 HIS A CA 1
ATOM 701 C C . HIS A 1 94 ? 8.479 -7.109 11.882 1.00 9.44 94 HIS A C 1
ATOM 702 O O . HIS A 1 94 ? 8.986 -7.541 10.853 1.00 9.52 94 HIS A O 1
ATOM 709 N N . LYS A 1 95 ? 8.571 -7.733 13.055 1.00 10.31 95 LYS A N 1
ATOM 710 C CA . LYS A 1 95 ? 9.390 -8.942 13.212 1.00 10.97 95 LYS A CA 1
ATOM 711 C C . LYS A 1 95 ? 8.777 -10.165 12.509 1.00 12.01 95 LYS A C 1
ATOM 712 O O . LYS A 1 95 ? 9.513 -10.972 11.922 1.00 12.46 95 LYS A O 1
ATOM 718 N N . GLU A 1 96 ? 7.451 -10.308 12.549 1.00 12.89 96 GLU A N 1
ATOM 719 C CA . GLU A 1 96 ? 6.791 -11.384 11.792 1.00 13.84 96 GLU A CA 1
ATOM 720 C C . GLU A 1 96 ? 7.016 -11.217 10.287 1.00 13.65 96 GLU A C 1
ATOM 721 O O . GLU A 1 96 ? 7.287 -12.188 9.581 1.00 14.04 96 GLU A O 1
ATOM 727 N N . MET A 1 97 ? 6.907 -9.991 9.782 1.00 13.73 97 MET A N 1
ATOM 728 C CA . MET A 1 97 ? 7.143 -9.744 8.361 1.00 13.80 97 MET A CA 1
ATOM 729 C C . MET A 1 97 ? 8.606 -10.000 7.997 1.00 14.39 97 MET A C 1
ATOM 730 O O . MET A 1 97 ? 8.909 -10.364 6.869 1.00 15.20 97 MET A O 1
ATOM 735 N N . LYS A 1 98 ? 9.509 -9.825 8.958 1.00 14.87 98 LYS A N 1
ATOM 736 C CA . LYS A 1 98 ? 10.928 -10.106 8.748 1.00 15.55 98 LYS A CA 1
ATOM 737 C C . LYS A 1 98 ? 11.280 -11.600 8.699 1.00 16.34 98 LYS A C 1
ATOM 738 O O . LYS A 1 98 ? 12.405 -11.946 8.356 1.00 16.95 98 LYS A O 1
ATOM 744 N N . THR A 1 99 ? 10.328 -12.474 9.022 1.00 17.15 99 THR A N 1
ATOM 745 C CA . THR A 1 99 ? 10.570 -13.923 9.064 1.00 18.03 99 THR A CA 1
ATOM 746 C C . THR A 1 99 ? 11.073 -14.465 7.726 1.00 18.32 99 THR A C 1
ATOM 747 O O . THR A 1 99 ? 11.960 -15.320 7.701 1.00 19.02 99 THR A O 1
ATOM 751 N N . ALA A 1 100 ? 10.476 -13.986 6.636 1.00 18.40 100 ALA A N 1
ATOM 752 C CA . ALA A 1 100 ? 10.947 -14.259 5.272 1.00 18.72 100 ALA A CA 1
ATOM 753 C C . ALA A 1 100 ? 11.403 -12.969 4.577 1.00 18.37 100 ALA A C 1
ATOM 754 O O . ALA A 1 100 ? 11.456 -12.872 3.337 1.00 18.78 100 ALA A O 1
ATOM 756 N N . LYS A 1 101 ? 11.750 -11.972 5.390 1.00 17.62 101 LYS A N 1
ATOM 757 C CA . LYS A 1 101 ? 12.341 -10.714 4.936 1.00 17.24 101 LYS A CA 1
ATOM 758 C C . LYS A 1 101 ? 11.475 -9.970 3.911 1.00 16.52 101 LYS A C 1
ATOM 759 O O . LYS A 1 101 ? 11.952 -9.505 2.885 1.00 16.32 101 LYS A O 1
ATOM 765 N N . LYS A 1 102 ? 10.187 -9.883 4.215 1.00 16.45 102 LYS A N 1
ATOM 766 C CA . LYS A 1 102 ? 9.298 -8.975 3.510 1.00 16.34 102 LYS A CA 1
ATOM 767 C C . LYS A 1 102 ? 9.630 -7.543 3.919 1.00 15.61 102 LYS A C 1
ATOM 768 O O . LYS A 1 102 ? 10.102 -7.304 5.028 1.00 15.89 102 LYS A O 1
ATOM 774 N N . THR A 1 103 ? 9.363 -6.594 3.030 1.00 14.86 103 THR A N 1
ATOM 775 C CA . THR A 1 103 ? 9.598 -5.188 3.302 1.00 14.29 103 THR A CA 1
ATOM 776 C C . THR A 1 103 ? 8.734 -4.767 4.477 1.00 13.40 103 THR A C 1
ATOM 777 O O . THR A 1 103 ? 7.532 -5.008 4.480 1.00 12.80 103 THR A O 1
ATOM 781 N N . THR A 1 104 ? 9.349 -4.134 5.470 1.00 12.10 104 THR A N 1
ATOM 782 C CA . THR A 1 104 ? 8.636 -3.797 6.706 1.00 11.75 104 THR A CA 1
ATOM 783 C C . THR A 1 104 ? 9.358 -2.704 7.505 1.00 11.23 104 THR A C 1
ATOM 784 O O . THR A 1 104 ? 10.367 -2.163 7.055 1.00 11.48 104 THR A O 1
ATOM 788 N N . GLY A 1 105 ? 8.812 -2.359 8.669 1.00 10.54 105 GLY A N 1
ATOM 789 C CA . GLY A 1 105 ? 9.364 -1.305 9.501 1.00 10.11 105 GLY A CA 1
ATOM 790 C C . GLY A 1 105 ? 10.488 -1.769 10.418 1.00 9.51 105 GLY A C 1
ATOM 791 O O . GLY A 1 105 ? 10.889 -2.935 10.411 1.00 8.99 105 GLY A O 1
ATOM 792 N N . PRO A 1 106 ? 11.016 -0.841 11.210 1.00 8.92 106 PRO A N 1
ATOM 793 C CA . PRO A 1 106 ? 12.164 -1.134 12.076 1.00 8.71 106 PRO A CA 1
ATOM 794 C C . PRO A 1 106 ? 11.863 -2.172 13.154 1.00 8.29 106 PRO A C 1
ATOM 795 O O . PRO A 1 106 ? 10.818 -2.097 13.792 1.00 8.26 106 PRO A O 1
ATOM 799 N N . THR A 1 107 ? 12.766 -3.134 13.327 1.00 8.11 107 THR A N 1
ATOM 800 C CA . THR A 1 107 ? 12.612 -4.181 14.338 1.00 8.20 107 THR A CA 1
ATOM 801 C C . THR A 1 107 ? 13.403 -3.916 15.623 1.00 7.72 107 THR A C 1
ATOM 802 O O . THR A 1 107 ? 13.094 -4.491 16.661 1.00 7.79 107 THR A O 1
ATOM 806 N N . ALA A 1 108 ? 14.431 -3.081 15.541 1.00 7.72 108 ALA A N 1
ATOM 807 C CA . ALA A 1 108 ? 15.299 -2.769 16.679 1.00 7.61 108 ALA A CA 1
ATOM 808 C C . ALA A 1 108 ? 14.675 -1.674 17.537 1.00 7.57 108 ALA A C 1
ATOM 809 O O . ALA A 1 108 ? 14.057 -0.760 17.009 1.00 7.14 108 ALA A O 1
ATOM 811 N N . CYS A 1 109 ? 14.857 -1.764 18.855 1.00 7.24 109 CYS A N 1
ATOM 812 C CA . CYS A 1 109 ? 14.253 -0.811 19.793 1.00 7.36 109 CYS A CA 1
ATOM 813 C C . CYS A 1 109 ? 14.541 0.637 19.415 1.00 7.65 109 CYS A C 1
ATOM 814 O O . CYS A 1 109 ? 13.623 1.434 19.244 1.00 7.36 109 CYS A O 1
ATOM 817 N N . ALA A 1 110 ? 15.825 0.958 19.267 1.00 8.11 110 ALA A N 1
ATOM 818 C CA . ALA A 1 110 ? 16.265 2.337 19.059 1.00 8.57 110 ALA A CA 1
ATOM 819 C C . ALA A 1 110 ? 15.868 2.887 17.694 1.00 8.78 110 ALA A C 1
ATOM 820 O O . ALA A 1 110 ? 15.600 4.077 17.570 1.00 9.62 110 ALA A O 1
ATOM 822 N N . GLN A 1 111 ? 15.831 2.022 16.683 1.00 9.37 111 GLN A N 1
ATOM 823 C CA . GLN A 1 111 ? 15.460 2.433 15.322 1.00 9.78 111 GLN A CA 1
ATOM 824 C C . GLN A 1 111 ? 13.994 2.833 15.237 1.00 9.08 111 GLN A C 1
ATOM 825 O O . GLN A 1 111 ? 13.632 3.716 14.463 1.00 9.56 111 GLN A O 1
ATOM 831 N N . CYS A 1 112 ? 13.145 2.178 16.028 1.00 8.44 112 CYS A N 1
ATOM 832 C CA . CYS A 1 112 ? 11.737 2.520 16.054 1.00 7.64 112 CYS A CA 1
ATOM 833 C C . CYS A 1 112 ? 11.468 3.725 16.945 1.00 7.75 112 CYS A C 1
ATOM 834 O O . CYS A 1 112 ? 10.726 4.613 16.557 1.00 7.58 112 CYS A O 1
ATOM 837 N N . HIS A 1 113 ? 12.058 3.755 18.138 1.00 8.24 113 HIS A N 1
ATOM 838 C CA . HIS A 1 113 ? 11.820 4.858 19.080 1.00 8.83 113 HIS A CA 1
ATOM 839 C C . HIS A 1 113 ? 12.414 6.166 18.574 1.00 10.34 113 HIS A C 1
ATOM 840 O O . HIS A 1 113 ? 11.833 7.238 18.791 1.00 9.98 113 HIS A O 1
ATOM 847 N N . ASN A 1 114 ? 13.574 6.023 17.918 1.00 12.33 114 ASN A N 1
ATOM 848 C CA . ASN A 1 114 ? 14.488 7.070 17.427 1.00 14.52 114 ASN A CA 1
ATOM 849 C C . ASN A 1 114 ? 15.359 7.776 18.480 1.00 15.20 114 ASN A C 1
ATOM 850 O O . ASN A 1 114 ? 15.385 7.415 19.671 1.00 16.86 114 ASN A O 1
ATOM 855 N N . PRO B 1 1 ? 48.371 5.215 18.427 1.00 17.36 1 PRO B N 1
ATOM 856 C CA . PRO B 1 1 ? 47.745 6.250 19.289 1.00 16.76 1 PRO B CA 1
ATOM 857 C C . PRO B 1 1 ? 46.863 7.436 18.954 1.00 15.80 1 PRO B C 1
ATOM 858 O O . PRO B 1 1 ? 46.005 7.784 19.763 1.00 15.76 1 PRO B O 1
ATOM 862 N N . GLN B 1 2 ? 47.055 8.027 17.778 1.00 14.86 2 GLN B N 1
ATOM 863 C CA . GLN B 1 2 ? 46.277 9.183 17.342 1.00 13.94 2 GLN B CA 1
ATOM 864 C C . GLN B 1 2 ? 44.790 8.868 17.189 1.00 12.92 2 GLN B C 1
ATOM 865 O O . GLN B 1 2 ? 44.421 7.802 16.705 1.00 12.33 2 GLN B O 1
ATOM 871 N N . VAL B 1 3 ? 43.946 9.804 17.615 1.00 11.60 3 VAL B N 1
ATOM 872 C CA . VAL B 1 3 ? 42.536 9.812 17.260 1.00 10.65 3 VAL B CA 1
ATOM 873 C C . VAL B 1 3 ? 42.325 10.990 16.300 1.00 10.25 3 VAL B C 1
ATOM 874 O O . VAL B 1 3 ? 42.215 12.139 16.738 1.00 10.20 3 VAL B O 1
ATOM 878 N N . PRO B 1 4 ? 42.310 10.724 14.991 1.00 9.02 4 PRO B N 1
ATOM 879 C CA . PRO B 1 4 ? 42.000 11.766 14.006 1.00 8.74 4 PRO B CA 1
ATOM 880 C C . PRO B 1 4 ? 40.577 12.299 14.130 1.00 8.21 4 PRO B C 1
ATOM 881 O O . PRO B 1 4 ? 39.713 11.657 14.717 1.00 8.68 4 PRO B O 1
ATOM 885 N N . ALA B 1 5 ? 40.361 13.476 13.557 1.00 8.10 5 ALA B N 1
ATOM 886 C CA . ALA B 1 5 ? 39.049 14.096 13.462 1.00 7.68 5 ALA B CA 1
ATOM 887 C C . ALA B 1 5 ? 38.071 13.180 12.731 1.00 7.30 5 ALA B C 1
ATOM 888 O O . ALA B 1 5 ? 38.475 12.365 11.892 1.00 7.08 5 ALA B O 1
ATOM 890 N N . ASP B 1 6 ? 36.792 13.304 13.068 1.00 6.88 6 ASP B N 1
ATOM 891 C CA . ASP B 1 6 ? 35.718 12.665 12.311 1.00 6.76 6 ASP B CA 1
ATOM 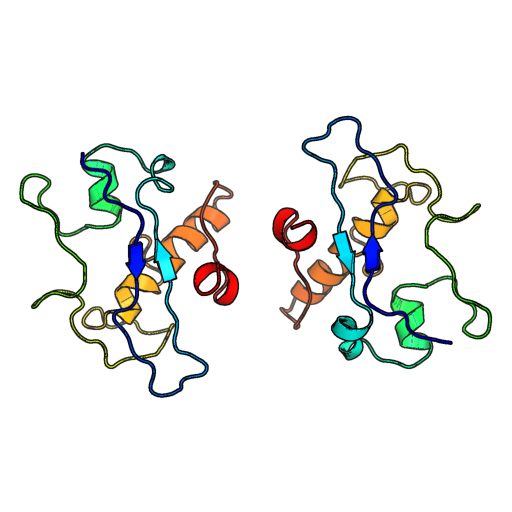892 C C . ASP B 1 6 ? 35.827 13.095 10.850 1.00 6.33 6 ASP B C 1
ATOM 893 O O . ASP B 1 6 ? 36.209 14.228 10.553 1.00 6.89 6 ASP B O 1
ATOM 898 N N . VAL B 1 7 ? 35.518 12.177 9.940 1.00 6.24 7 VAL B N 1
ATOM 899 C CA . VAL B 1 7 ? 35.587 12.453 8.510 1.00 5.83 7 VAL B CA 1
ATOM 900 C C . VAL B 1 7 ? 34.309 12.038 7.803 1.00 5.83 7 VAL B C 1
ATOM 901 O O . VAL B 1 7 ? 33.464 11.354 8.370 1.00 5.90 7 VAL B O 1
ATOM 905 N N . VAL B 1 8 ? 34.164 12.488 6.564 1.00 5.57 8 VAL B N 1
ATOM 906 C CA . VAL B 1 8 ? 33.146 11.948 5.685 1.00 5.62 8 VAL B CA 1
ATOM 907 C C . VAL B 1 8 ? 33.906 11.208 4.593 1.00 4.88 8 VAL B C 1
ATOM 908 O O . VAL B 1 8 ? 34.663 11.802 3.819 1.00 5.71 8 VAL B O 1
ATOM 912 N N . ILE B 1 9 ? 33.748 9.892 4.575 1.00 4.57 9 ILE B N 1
ATOM 913 C CA . ILE B 1 9 ? 34.351 9.049 3.549 1.00 4.25 9 ILE B CA 1
ATOM 914 C C . ILE B 1 9 ? 33.566 9.215 2.249 1.00 4.64 9 ILE B C 1
ATOM 915 O O . ILE B 1 9 ? 32.383 8.860 2.176 1.00 4.40 9 ILE B O 1
ATOM 920 N N . ASP B 1 10 ? 34.232 9.763 1.236 1.00 4.90 10 ASP B N 1
ATOM 921 C CA . ASP B 1 10 ? 33.602 10.066 -0.049 1.00 5.77 10 ASP B CA 1
ATOM 922 C C . ASP B 1 10 ? 34.643 10.017 -1.171 1.00 6.22 10 ASP B C 1
ATOM 923 O O . ASP B 1 10 ? 35.073 11.042 -1.696 1.00 6.86 10 ASP B O 1
ATOM 928 N N . HIS B 1 11 ? 35.083 8.806 -1.482 1.00 6.53 11 HIS B N 1
ATOM 929 C CA . HIS B 1 11 ? 36.048 8.548 -2.537 1.00 6.96 11 HIS B CA 1
ATOM 930 C C . HIS B 1 11 ? 35.423 8.085 -3.846 1.00 7.59 11 HIS B C 1
ATOM 931 O O . HIS B 1 11 ? 36.083 8.114 -4.878 1.00 7.71 11 HIS B O 1
ATOM 938 N N . LEU B 1 12 ? 34.177 7.619 -3.785 1.00 8.23 12 LEU B N 1
ATOM 939 C CA . LEU B 1 12 ? 33.477 7.044 -4.935 1.00 8.81 12 LEU B CA 1
ATOM 940 C C . LEU B 1 12 ? 32.414 8.006 -5.457 1.00 9.51 12 LEU B C 1
ATOM 941 O O . LEU B 1 12 ? 31.835 8.776 -4.683 1.00 8.53 12 LEU B O 1
ATOM 946 N N . SER B 1 13 ? 32.170 7.972 -6.767 1.00 10.78 13 SER B N 1
ATOM 947 C CA . SER B 1 13 ? 31.129 8.791 -7.388 1.00 12.14 13 SER B CA 1
ATOM 948 C C . SER B 1 13 ? 30.270 7.912 -8.290 1.00 12.52 13 SER B C 1
ATOM 949 O O . SER B 1 13 ? 30.492 7.843 -9.496 1.00 12.85 13 SER B O 1
ATOM 952 N N . ASN B 1 14 ? 29.290 7.244 -7.693 1.00 12.89 14 ASN B N 1
ATOM 953 C CA . ASN B 1 14 ? 28.410 6.341 -8.434 1.00 13.33 14 ASN B CA 1
ATOM 954 C C . ASN B 1 14 ? 27.770 7.096 -9.599 1.00 14.29 14 ASN B C 1
ATOM 955 O O . ASN B 1 14 ? 27.094 8.104 -9.372 1.00 14.17 14 ASN B O 1
ATOM 960 N N . PRO B 1 15 ? 28.006 6.661 -10.839 1.00 15.31 15 PRO B N 1
ATOM 961 C CA . PRO B 1 15 ? 27.334 7.303 -11.979 1.00 16.25 15 PRO B CA 1
ATOM 962 C C . PRO B 1 15 ? 25.814 7.256 -11.860 1.00 16.51 15 PRO B C 1
ATOM 963 O O . PRO B 1 15 ? 25.140 8.117 -12.432 1.00 18.67 15 PRO B O 1
ATOM 967 N N . ASN B 1 16 ? 25.277 6.275 -11.140 1.00 16.13 16 ASN B N 1
ATOM 968 C CA . ASN B 1 16 ? 23.893 6.349 -10.682 1.00 15.51 16 ASN B CA 1
ATOM 969 C C . ASN B 1 16 ? 23.822 7.261 -9.452 1.00 15.07 16 ASN B C 1
ATOM 970 O O . ASN B 1 16 ? 24.186 6.842 -8.361 1.00 14.87 16 ASN B O 1
ATOM 975 N N . ALA B 1 17 ? 23.352 8.495 -9.628 1.00 14.79 17 ALA B N 1
ATOM 976 C CA . ALA B 1 17 ? 23.356 9.489 -8.540 1.00 14.67 17 ALA B CA 1
ATOM 977 C C . ALA B 1 17 ? 22.520 9.086 -7.328 1.00 14.41 17 ALA B C 1
ATOM 978 O O . ALA B 1 17 ? 22.809 9.496 -6.202 1.00 14.59 17 ALA B O 1
ATOM 980 N N . LYS B 1 18 ? 21.477 8.295 -7.556 1.00 14.46 18 LYS B N 1
ATOM 981 C CA . LYS B 1 18 ? 20.638 7.806 -6.468 1.00 14.42 18 LYS B CA 1
ATOM 982 C C . LYS B 1 18 ? 21.410 6.908 -5.492 1.00 13.19 18 LYS B C 1
ATOM 983 O O . LYS B 1 18 ? 21.033 6.795 -4.325 1.00 12.80 18 LYS B O 1
ATOM 989 N N . LEU B 1 19 ? 22.472 6.266 -5.981 1.00 12.17 19 LEU B N 1
ATOM 990 C CA . LEU B 1 19 ? 23.248 5.309 -5.186 1.00 10.83 19 LEU B CA 1
ATOM 991 C C . LEU B 1 19 ? 24.654 5.815 -4.880 1.00 9.99 19 LEU B C 1
ATOM 992 O O . LEU B 1 19 ? 25.570 5.021 -4.644 1.00 9.42 19 LEU B O 1
ATOM 997 N N . GLU B 1 20 ? 24.818 7.136 -4.885 1.00 8.84 20 GLU B N 1
ATOM 998 C CA . GLU B 1 20 ? 26.056 7.770 -4.449 1.00 8.23 20 GLU B CA 1
ATOM 999 C C . GLU B 1 20 ? 25.909 8.111 -2.972 1.00 7.71 20 GLU B C 1
ATOM 1000 O O . GLU B 1 20 ? 24.891 8.663 -2.570 1.00 7.16 20 GLU B O 1
ATOM 1006 N N . TYR B 1 21 ? 26.903 7.749 -2.163 1.00 6.96 21 TYR B N 1
ATOM 1007 C CA . TYR B 1 21 ? 26.851 7.981 -0.720 1.00 6.32 21 TYR B CA 1
ATOM 1008 C C . TYR B 1 21 ? 28.087 8.703 -0.203 1.00 5.95 21 TYR B C 1
ATOM 1009 O O . TYR B 1 21 ? 29.145 8.673 -0.817 1.00 5.90 21 TYR B O 1
ATOM 1018 N N . LYS B 1 22 ? 27.922 9.374 0.930 1.00 5.60 22 LYS B N 1
ATOM 1019 C CA . LYS B 1 22 ? 29.003 10.064 1.613 1.00 5.82 22 LYS B CA 1
ATOM 1020 C C . LYS B 1 22 ? 28.831 9.708 3.082 1.00 5.20 22 LYS B C 1
ATOM 1021 O O . LYS B 1 22 ? 27.833 10.073 3.702 1.00 5.07 22 LYS B O 1
ATOM 1027 N N . VAL B 1 23 ? 29.792 8.966 3.626 1.00 4.71 23 VAL B N 1
ATOM 1028 C CA . VAL B 1 23 ? 29.555 8.165 4.819 1.00 4.14 23 VAL B CA 1
ATOM 1029 C C . VAL B 1 23 ? 30.419 8.633 5.979 1.00 3.65 23 VAL B C 1
ATOM 1030 O O . VAL B 1 23 ? 31.638 8.563 5.924 1.00 3.61 23 VAL B O 1
ATOM 1034 N N . LYS B 1 24 ? 29.768 9.079 7.046 1.00 4.17 24 LYS B N 1
ATOM 1035 C CA . LYS B 1 24 ? 30.485 9.567 8.214 1.00 4.30 24 LYS B CA 1
ATOM 1036 C C . LYS B 1 24 ? 31.240 8.440 8.923 1.00 4.19 24 LYS B C 1
ATOM 1037 O O . LYS B 1 24 ? 30.727 7.329 9.069 1.00 3.99 24 LYS B O 1
ATOM 1043 N N . PHE B 1 25 ? 32.457 8.745 9.366 1.00 3.98 25 PHE B N 1
ATOM 1044 C CA . PHE B 1 25 ? 33.286 7.794 10.092 1.00 3.69 25 PHE B CA 1
ATOM 1045 C C . PHE B 1 25 ? 34.060 8.481 11.207 1.00 3.90 25 PHE B C 1
ATOM 1046 O O . PHE B 1 25 ? 34.837 9.410 10.961 1.00 2.91 25 PHE B O 1
ATOM 1054 N N . SER B 1 26 ? 33.896 7.963 12.420 1.00 3.79 26 SER B N 1
ATOM 1055 C CA . SER B 1 26 ? 34.491 8.557 13.607 1.00 3.95 26 SER B CA 1
ATOM 1056 C C . SER B 1 26 ? 35.465 7.579 14.250 1.00 3.47 26 SER B C 1
ATOM 1057 O O . SER B 1 26 ? 35.058 6.531 14.751 1.00 3.12 26 SER B O 1
ATOM 1060 N N . HIS B 1 27 ? 36.750 7.927 14.237 1.00 3.36 27 HIS B N 1
ATOM 1061 C CA . HIS B 1 27 ? 37.744 7.162 14.969 1.00 3.96 27 HIS B CA 1
ATOM 1062 C C . HIS B 1 27 ? 37.431 7.178 16.469 1.00 4.16 27 HIS B C 1
ATOM 1063 O O . HIS B 1 27 ? 37.575 6.158 17.146 1.00 4.72 27 HIS B O 1
ATOM 1070 N N . LYS B 1 28 ? 36.981 8.330 16.973 1.00 5.24 28 LYS B N 1
ATOM 1071 C CA . LYS B 1 28 ? 36.648 8.485 18.394 1.00 6.16 28 LYS B CA 1
ATOM 1072 C C . LYS B 1 28 ? 35.564 7.492 18.809 1.00 5.73 28 LYS B C 1
ATOM 1073 O O . LYS B 1 28 ? 35.668 6.849 19.852 1.00 5.92 28 LYS B O 1
ATOM 1079 N N . ALA B 1 29 ? 34.529 7.358 17.981 1.00 5.96 29 ALA B N 1
ATOM 1080 C CA . ALA B 1 29 ? 33.424 6.447 18.270 1.00 5.66 29 ALA B CA 1
ATOM 1081 C C . ALA B 1 29 ? 33.880 4.998 18.384 1.00 5.53 29 ALA B C 1
ATOM 1082 O O . ALA B 1 29 ? 33.283 4.212 19.124 1.00 5.70 29 ALA B O 1
ATOM 1084 N N . HIS B 1 30 ? 34.937 4.652 17.655 1.00 5.05 30 HIS B N 1
ATOM 1085 C CA . HIS B 1 30 ? 35.453 3.282 17.619 1.00 4.81 30 HIS B CA 1
ATOM 1086 C C . HIS B 1 30 ? 36.437 2.933 18.741 1.00 5.68 30 HIS B C 1
ATOM 1087 O O . HIS B 1 30 ? 37.082 1.895 18.680 1.00 4.66 30 HIS B O 1
ATOM 1094 N N . ALA B 1 31 ? 36.485 3.765 19.785 1.00 6.84 31 ALA B N 1
ATOM 1095 C CA . ALA B 1 31 ? 37.417 3.571 20.912 1.00 7.76 31 ALA B CA 1
ATOM 1096 C C . ALA B 1 31 ? 37.182 2.279 21.672 1.00 8.62 31 ALA B C 1
ATOM 1097 O O . ALA B 1 31 ? 38.111 1.738 22.272 1.00 8.36 31 ALA B O 1
ATOM 1099 N N . SER B 1 32 ? 35.949 1.774 21.645 1.00 9.30 32 SER B N 1
ATOM 1100 C CA . SER B 1 32 ? 35.624 0.496 22.273 1.00 10.02 32 SER B CA 1
ATOM 1101 C C . SER B 1 32 ? 36.367 -0.709 21.675 1.00 10.30 32 SER B C 1
ATOM 1102 O O . SER B 1 32 ? 36.429 -1.770 22.293 1.00 11.23 32 SER B O 1
ATOM 1105 N N . LEU B 1 33 ? 36.918 -0.557 20.471 1.00 10.33 33 LEU B N 1
ATOM 1106 C CA . LEU B 1 33 ? 37.770 -1.591 19.880 1.00 10.56 33 LEU B CA 1
ATOM 1107 C C . LEU B 1 33 ? 39.168 -1.599 20.503 1.00 10.99 33 LEU B C 1
ATOM 1108 O O . LEU B 1 33 ? 39.944 -2.534 20.286 1.00 12.06 33 LEU B O 1
ATOM 1113 N N . GLY B 1 34 ? 39.463 -0.564 21.277 1.00 11.48 34 GLY B N 1
ATOM 1114 C CA . GLY B 1 34 ? 40.789 -0.314 21.809 1.00 11.88 34 GLY B CA 1
ATOM 1115 C C . GLY B 1 34 ? 41.336 0.996 21.279 1.00 12.24 34 GLY B C 1
ATOM 1116 O O . GLY B 1 34 ? 40.928 1.476 20.213 1.00 11.97 34 GLY B O 1
ATOM 1117 N N . THR B 1 35 ? 42.266 1.569 22.038 1.00 12.69 35 THR B N 1
ATOM 1118 C CA . THR B 1 35 ? 42.919 2.833 21.708 1.00 13.16 35 THR B CA 1
ATOM 1119 C C . THR B 1 35 ? 44.427 2.640 21.485 1.00 13.36 35 THR B C 1
ATOM 1120 O O . THR B 1 35 ? 45.165 3.614 21.311 1.00 13.79 35 THR B O 1
ATOM 1124 N N . ASP B 1 36 ? 44.855 1.374 21.450 1.00 13.97 36 ASP B N 1
ATOM 1125 C CA . ASP B 1 36 ? 46.261 0.980 21.301 1.00 13.98 36 ASP B CA 1
ATOM 1126 C C . ASP B 1 36 ? 46.574 0.626 19.842 1.00 13.78 36 ASP B C 1
ATOM 1127 O O . ASP B 1 36 ? 45.678 0.632 19.002 1.00 13.29 36 ASP B O 1
ATOM 1132 N N . ALA B 1 37 ? 47.835 0.309 19.546 1.00 13.58 37 ALA B N 1
ATOM 1133 C CA . ALA B 1 37 ? 48.248 -0.008 18.170 1.00 13.50 37 ALA B CA 1
ATOM 1134 C C . ALA B 1 37 ? 47.550 -1.249 17.607 1.00 13.35 37 ALA B C 1
ATOM 1135 O O . ALA B 1 37 ? 47.219 -1.299 16.418 1.00 13.13 37 ALA B O 1
ATOM 1137 N N . ALA B 1 38 ? 47.317 -2.253 18.457 1.00 12.95 38 ALA B N 1
ATOM 1138 C CA . ALA B 1 38 ? 46.586 -3.451 18.055 1.00 12.20 38 ALA B CA 1
ATOM 1139 C C . ALA B 1 38 ? 45.212 -3.097 17.483 1.00 11.19 38 ALA B C 1
ATOM 1140 O O . ALA B 1 38 ? 44.771 -3.694 16.499 1.00 10.93 38 ALA B O 1
ATOM 1142 N N . ALA B 1 39 ? 44.555 -2.112 18.101 1.00 9.86 39 ALA B N 1
ATOM 1143 C CA . ALA B 1 39 ? 43.230 -1.672 17.682 1.00 8.85 39 ALA B CA 1
ATOM 1144 C C . ALA B 1 39 ? 43.301 -1.032 16.305 1.00 7.85 39 ALA B C 1
ATOM 1145 O O . ALA B 1 39 ? 42.471 -1.314 15.456 1.00 7.51 39 ALA B O 1
ATOM 1147 N N . CYS B 1 40 ? 44.296 -0.174 16.088 1.00 7.28 40 CYS B N 1
ATOM 1148 C CA . CYS B 1 40 ? 44.519 0.401 14.760 1.00 6.90 40 CYS B CA 1
ATOM 1149 C C . CYS B 1 40 ? 44.579 -0.689 13.705 1.00 7.03 40 CYS B C 1
ATOM 1150 O O . CYS B 1 40 ? 44.004 -0.542 12.640 1.00 5.99 40 CYS B O 1
ATOM 1153 N N . GLN B 1 41 ? 45.295 -1.769 14.013 1.00 7.42 41 GLN B N 1
ATOM 1154 C CA . GLN B 1 41 ? 45.551 -2.845 13.059 1.00 8.00 41 GLN B CA 1
ATOM 1155 C C . GLN B 1 41 ? 44.299 -3.663 12.711 1.00 7.54 41 GLN B C 1
ATOM 1156 O O . GLN B 1 41 ? 44.285 -4.405 11.736 1.00 7.87 41 GLN B O 1
ATOM 1162 N N . LYS B 1 42 ? 43.230 -3.524 13.488 1.00 7.17 42 LYS B N 1
ATOM 1163 C CA . LYS B 1 42 ? 41.980 -4.214 13.158 1.00 6.90 42 LYS B CA 1
ATOM 1164 C C . LYS B 1 42 ? 41.372 -3.717 11.833 1.00 6.31 42 LYS B C 1
ATOM 1165 O O . LYS B 1 42 ? 40.622 -4.431 11.175 1.00 6.26 42 LYS B O 1
ATOM 1171 N N . CYS B 1 43 ? 41.694 -2.483 11.463 1.00 5.57 43 CYS B N 1
ATOM 1172 C CA . CYS B 1 43 ? 41.272 -1.906 10.195 1.00 5.13 43 CYS B CA 1
ATOM 1173 C C . CYS B 1 43 ? 42.449 -1.624 9.273 1.00 4.93 43 CYS B C 1
ATOM 1174 O O . CYS B 1 43 ? 42.417 -1.975 8.094 1.00 4.49 43 CYS B O 1
ATOM 1177 N N . HIS B 1 44 ? 43.479 -0.984 9.817 1.00 5.19 44 HIS B N 1
ATOM 1178 C CA . HIS B 1 44 ? 44.719 -0.737 9.092 1.00 5.46 44 HIS B CA 1
ATOM 1179 C C . HIS B 1 44 ? 45.573 -2.000 9.172 1.00 5.69 44 HIS B C 1
ATOM 1180 O O . HIS B 1 44 ? 46.624 -2.017 9.812 1.00 5.18 44 HIS B O 1
ATOM 1187 N N . HIS B 1 45 ? 45.103 -3.048 8.502 1.00 6.33 45 HIS B N 1
ATOM 1188 C CA . HIS B 1 45 ? 45.618 -4.403 8.673 1.00 7.43 45 HIS B CA 1
ATOM 1189 C C . HIS B 1 45 ? 47.006 -4.642 8.043 1.00 8.19 45 HIS B C 1
ATOM 1190 O O . HIS B 1 45 ? 47.652 -5.632 8.369 1.00 8.55 45 HIS B O 1
ATOM 1197 N N . LYS B 1 46 ? 47.433 -3.767 7.129 1.00 8.54 46 LYS B N 1
ATOM 1198 C CA . LYS B 1 46 ? 48.795 -3.815 6.567 1.00 9.49 46 LYS B CA 1
ATOM 1199 C C . LYS B 1 46 ? 49.804 -2.928 7.315 1.00 9.77 46 LYS B C 1
ATOM 1200 O O . LYS B 1 46 ? 50.993 -2.897 6.974 1.00 9.77 46 LYS B O 1
ATOM 1206 N N . TRP B 1 47 ? 49.342 -2.195 8.324 1.00 10.40 47 TRP B N 1
ATOM 1207 C CA . TRP B 1 47 ? 50.222 -1.326 9.109 1.00 10.78 47 TRP B CA 1
ATOM 1208 C C . TRP B 1 47 ? 51.251 -2.179 9.858 1.00 11.65 47 TRP B C 1
ATOM 1209 O O . TRP B 1 47 ? 50.900 -3.200 10.432 1.00 11.58 47 TRP B O 1
ATOM 1220 N N . ASP B 1 48 ? 52.513 -1.749 9.877 1.00 12.63 48 ASP B N 1
ATOM 1221 C CA . ASP B 1 48 ? 53.550 -2.513 10.586 1.00 13.65 48 ASP B CA 1
ATOM 1222 C C . ASP B 1 48 ? 53.615 -2.231 12.096 1.00 14.26 48 ASP B C 1
ATOM 1223 O O . ASP B 1 48 ? 54.437 -2.820 12.806 1.00 14.92 48 ASP B O 1
ATOM 1228 N N . GLY B 1 49 ? 52.739 -1.352 12.584 1.00 14.41 49 GLY B N 1
ATOM 1229 C CA . GLY B 1 49 ? 52.680 -1.006 13.996 1.00 14.63 49 GLY B CA 1
ATOM 1230 C C . GLY B 1 49 ? 53.635 0.097 14.420 1.00 14.89 49 GLY B C 1
ATOM 1231 O O . GLY B 1 49 ? 53.650 0.480 15.593 1.00 15.01 49 GLY B O 1
ATOM 1232 N N . LYS B 1 50 ? 54.403 0.628 13.468 1.00 14.99 50 LYS B N 1
ATOM 1233 C CA . LYS B 1 50 ? 55.462 1.603 13.753 1.00 15.28 50 LYS B CA 1
ATOM 1234 C C . LYS B 1 50 ? 55.464 2.832 12.842 1.00 14.67 50 LYS B C 1
ATOM 1235 O O . LYS B 1 50 ? 55.744 3.933 13.302 1.00 15.07 50 LYS B O 1
ATOM 1241 N N . SER B 1 51 ? 55.185 2.640 11.555 1.00 13.69 51 SER B N 1
ATOM 1242 C CA . SER B 1 51 ? 55.252 3.710 10.566 1.00 12.99 51 SER B CA 1
ATOM 1243 C C . SER B 1 51 ? 54.077 4.673 10.702 1.00 12.94 51 SER B C 1
ATOM 1244 O O . SER B 1 51 ? 53.191 4.484 11.534 1.00 12.42 51 SER B O 1
ATOM 1247 N N . GLU B 1 52 ? 54.073 5.704 9.866 1.00 12.99 52 GLU B N 1
ATOM 1248 C CA . GLU B 1 52 ? 52.896 6.541 9.703 1.00 13.07 52 GLU B CA 1
ATOM 1249 C C . GLU B 1 52 ? 51.745 5.667 9.218 1.00 12.38 52 GLU B C 1
ATOM 1250 O O . GLU B 1 52 ? 51.952 4.574 8.671 1.00 12.00 52 GLU B O 1
ATOM 1256 N N . ILE B 1 53 ? 50.533 6.167 9.409 1.00 11.87 53 ILE B N 1
ATOM 1257 C CA . ILE B 1 53 ? 49.334 5.471 8.974 1.00 11.21 53 ILE B CA 1
ATOM 1258 C C . ILE B 1 53 ? 48.642 6.330 7.930 1.00 11.10 53 ILE B C 1
ATOM 1259 O O . ILE B 1 53 ? 48.542 7.554 8.086 1.00 10.65 53 ILE B O 1
ATOM 1264 N N . GLY B 1 54 ? 48.169 5.672 6.875 1.00 10.55 54 GLY B N 1
ATOM 1265 C CA . GLY B 1 54 ? 47.479 6.312 5.774 1.00 10.39 54 GLY B CA 1
ATOM 1266 C C . GLY B 1 54 ? 46.096 5.720 5.543 1.00 9.76 54 GLY B C 1
ATOM 1267 O O . GLY B 1 54 ? 45.578 4.940 6.351 1.00 9.72 54 GLY B O 1
ATOM 1268 N N . GLY B 1 55 ? 45.503 6.101 4.422 1.00 9.58 55 GLY B N 1
ATOM 1269 C CA . GLY B 1 55 ? 44.179 5.638 4.043 1.00 8.81 55 GLY B CA 1
ATOM 1270 C C . GLY B 1 55 ? 44.198 4.249 3.426 1.00 8.34 55 GLY B C 1
ATOM 1271 O O . GLY B 1 55 ? 45.187 3.509 3.530 1.00 8.93 55 GLY B O 1
ATOM 1272 N N . CYS B 1 56 ? 43.096 3.907 2.772 1.00 7.24 56 CYS B N 1
ATOM 1273 C CA . CYS B 1 56 ? 42.859 2.556 2.280 1.00 6.67 56 CYS B CA 1
ATOM 1274 C C . CYS B 1 56 ? 43.051 2.426 0.780 1.00 7.22 56 CYS B C 1
ATOM 1275 O O . CYS B 1 56 ? 43.147 1.309 0.284 1.00 7.81 56 CYS B O 1
ATOM 1278 N N . ALA B 1 57 ? 43.107 3.554 0.065 1.00 8.14 57 ALA B N 1
ATOM 1279 C CA . ALA B 1 57 ? 42.942 3.557 -1.392 1.00 8.44 57 ALA B CA 1
ATOM 1280 C C . ALA B 1 57 ? 44.185 3.984 -2.186 1.00 9.44 57 ALA B C 1
ATOM 1281 O O . ALA B 1 57 ? 44.067 4.413 -3.327 1.00 9.47 57 ALA B O 1
ATOM 1283 N N . THR B 1 58 ? 45.363 3.850 -1.595 1.00 10.30 58 THR B N 1
ATOM 1284 C CA . THR B 1 58 ? 46.606 4.217 -2.279 1.00 11.70 58 THR B CA 1
ATOM 1285 C C . THR B 1 58 ? 47.041 3.123 -3.243 1.00 12.05 58 THR B C 1
ATOM 1286 O O . THR B 1 58 ? 46.480 2.035 -3.243 1.00 11.86 58 THR B O 1
ATOM 1290 N N . GLU B 1 59 ? 48.048 3.426 -4.056 1.00 13.31 59 GLU B N 1
ATOM 1291 C CA . GLU B 1 59 ? 48.636 2.455 -4.984 1.00 14.41 59 GLU B CA 1
ATOM 1292 C C . GLU B 1 59 ? 49.079 1.171 -4.281 1.00 13.93 59 GLU B C 1
ATOM 1293 O O . GLU B 1 59 ? 49.840 1.202 -3.305 1.00 13.68 59 GLU B O 1
ATOM 1299 N N . GLY B 1 60 ? 48.612 0.038 -4.796 1.00 13.73 60 GLY B N 1
ATOM 1300 C CA . GLY B 1 60 ? 48.954 -1.264 -4.262 1.00 13.40 60 GLY B CA 1
ATOM 1301 C C . GLY B 1 60 ? 47.991 -1.739 -3.189 1.00 12.65 60 GLY B C 1
ATOM 1302 O O . GLY B 1 60 ? 48.130 -2.838 -2.669 1.00 13.17 60 GLY B O 1
ATOM 1303 N N . CYS B 1 61 ? 46.996 -0.909 -2.891 1.00 12.04 61 CYS B N 1
ATOM 1304 C CA . CYS B 1 61 ? 46.012 -1.179 -1.854 1.00 11.16 61 CYS B CA 1
ATOM 1305 C C . CYS B 1 61 ? 44.616 -1.197 -2.522 1.00 10.59 61 CYS B C 1
ATOM 1306 O O . CYS B 1 61 ? 44.454 -1.844 -3.557 1.00 11.41 61 CYS B O 1
ATOM 1309 N N . HIS B 1 62 ? 43.620 -0.498 -1.979 1.00 9.57 62 HIS B N 1
ATOM 1310 C CA . HIS B 1 62 ? 42.255 -0.556 -2.521 1.00 8.64 62 HIS B CA 1
ATOM 1311 C C . HIS B 1 62 ? 41.980 0.639 -3.418 1.00 8.60 62 HIS B C 1
ATOM 1312 O O . HIS B 1 62 ? 41.064 1.426 -3.180 1.00 7.25 62 HIS B O 1
ATOM 1319 N N . ALA B 1 63 ? 42.786 0.7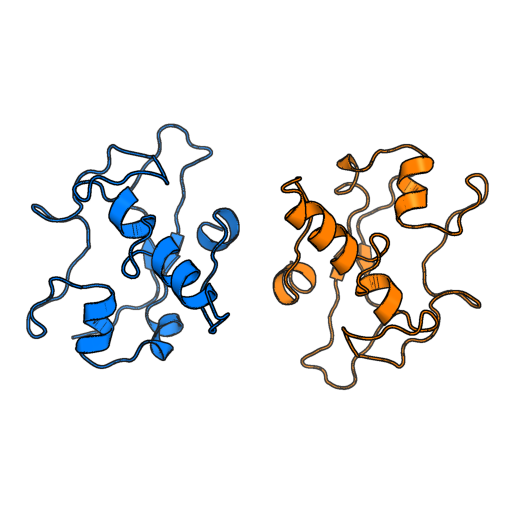44 -4.469 1.00 8.48 63 ALA B N 1
ATOM 1320 C CA . ALA B 1 63 ? 42.859 1.957 -5.279 1.00 8.86 63 ALA B CA 1
ATOM 1321 C C . ALA B 1 63 ? 41.791 2.067 -6.357 1.00 9.08 63 ALA B C 1
ATOM 1322 O O . ALA B 1 63 ? 41.586 3.148 -6.892 1.00 9.82 63 ALA B O 1
ATOM 1324 N N . ASP B 1 64 ? 41.123 0.961 -6.684 1.00 10.03 64 ASP B N 1
ATOM 1325 C CA . ASP B 1 64 ? 40.186 0.933 -7.809 1.00 10.39 64 ASP B CA 1
ATOM 1326 C C . ASP B 1 64 ? 38.774 1.375 -7.396 1.00 10.31 64 ASP B C 1
ATOM 1327 O O . ASP B 1 64 ? 38.083 0.687 -6.650 1.00 10.51 64 ASP B O 1
ATOM 1332 N N . THR B 1 65 ? 38.362 2.520 -7.913 1.00 10.52 65 THR B N 1
ATOM 1333 C CA . THR B 1 65 ? 37.082 3.135 -7.568 1.00 10.87 65 THR B CA 1
ATOM 1334 C C . THR B 1 65 ? 36.038 2.941 -8.672 1.00 11.36 65 THR B C 1
ATOM 1335 O O . THR B 1 65 ? 35.108 3.732 -8.778 1.00 11.51 65 THR B O 1
ATOM 1339 N N . THR B 1 66 ? 36.185 1.886 -9.475 1.00 11.81 66 THR B N 1
ATOM 1340 C CA . THR B 1 66 ? 35.311 1.692 -10.646 1.00 12.70 66 THR B CA 1
ATOM 1341 C C . THR B 1 66 ? 34.370 0.490 -10.544 1.00 12.50 66 THR B C 1
ATOM 1342 O O . THR B 1 66 ? 33.611 0.239 -11.485 1.00 13.29 66 THR B O 1
ATOM 1346 N N . SER B 1 67 ? 34.416 -0.250 -9.433 1.00 11.57 67 SER B N 1
ATOM 1347 C CA . SER B 1 67 ? 33.311 -1.143 -9.076 1.00 11.27 67 SER B CA 1
ATOM 1348 C C . SER B 1 67 ? 32.376 -0.403 -8.128 1.00 10.40 67 SER B C 1
ATOM 1349 O O . SER B 1 67 ? 32.833 0.298 -7.219 1.00 10.25 67 SER B O 1
ATOM 1352 N N . PHE B 1 68 ? 31.075 -0.565 -8.347 1.00 9.76 68 PHE B N 1
ATOM 1353 C CA . PHE B 1 68 ? 30.045 0.043 -7.496 1.00 9.27 68 PHE B CA 1
ATOM 1354 C C . PHE B 1 68 ? 29.114 -1.039 -6.934 1.00 9.21 68 PHE B C 1
ATOM 1355 O O . PHE B 1 68 ? 27.960 -0.774 -6.604 1.00 8.98 68 PHE B O 1
ATOM 1363 N N . LYS B 1 69 ? 29.646 -2.250 -6.806 1.00 9.32 69 LYS B N 1
ATOM 1364 C CA . LYS B 1 69 ? 28.905 -3.399 -6.288 1.00 9.41 69 LYS B CA 1
ATOM 1365 C C . LYS B 1 69 ? 29.186 -3.593 -4.799 1.00 9.11 69 LYS B C 1
ATOM 1366 O O . LYS B 1 69 ? 30.328 -3.792 -4.403 1.00 8.60 69 LYS B O 1
ATOM 1372 N N . ALA B 1 70 ? 28.136 -3.551 -3.981 1.00 9.09 70 ALA B N 1
ATOM 1373 C CA . ALA B 1 70 ? 28.251 -3.889 -2.560 1.00 9.23 70 ALA B CA 1
ATOM 1374 C C . ALA B 1 70 ? 28.753 -5.319 -2.348 1.00 9.37 70 ALA B C 1
ATOM 1375 O O . ALA B 1 70 ? 29.323 -5.629 -1.309 1.00 8.89 70 ALA B O 1
ATOM 1377 N N . THR B 1 71 ? 28.522 -6.179 -3.342 1.00 9.93 71 THR B N 1
ATOM 1378 C CA . THR B 1 71 ? 28.915 -7.586 -3.291 1.00 11.06 71 THR B CA 1
ATOM 1379 C C . THR B 1 71 ? 30.325 -7.830 -3.837 1.00 11.64 71 THR B C 1
ATOM 1380 O O . THR B 1 71 ? 30.750 -8.983 -3.989 1.00 12.43 71 THR B O 1
ATOM 1384 N N . GLU B 1 72 ? 31.068 -6.761 -4.124 1.00 11.91 72 GLU B N 1
ATOM 1385 C CA . GLU B 1 72 ? 32.403 -6.900 -4.705 1.00 12.61 72 GLU B CA 1
ATOM 1386 C C . GLU B 1 72 ? 33.349 -7.674 -3.773 1.00 13.37 72 GLU B C 1
ATOM 1387 O O . GLU B 1 72 ? 33.406 -7.408 -2.573 1.00 13.15 72 GLU B O 1
ATOM 1393 N N . LYS B 1 73 ? 34.079 -8.634 -4.340 1.00 14.40 73 LYS B N 1
ATOM 1394 C CA . LYS B 1 73 ? 34.999 -9.477 -3.572 1.00 15.63 73 LYS B CA 1
ATOM 1395 C C . LYS B 1 73 ? 36.474 -9.327 -3.961 1.00 14.97 73 LYS B C 1
ATOM 1396 O O . LYS B 1 73 ? 37.360 -9.734 -3.198 1.00 15.01 73 LYS B O 1
ATOM 1402 N N . ASP B 1 74 ? 36.742 -8.748 -5.129 1.00 15.01 74 ASP B N 1
ATOM 1403 C CA . ASP B 1 74 ? 38.119 -8.534 -5.566 1.00 14.81 74 ASP B CA 1
ATOM 1404 C C . ASP B 1 74 ? 38.707 -7.396 -4.732 1.00 14.01 74 ASP B C 1
ATOM 1405 O O . ASP B 1 74 ? 38.219 -6.272 -4.799 1.00 12.95 74 ASP B O 1
ATOM 1410 N N . PRO B 1 75 ? 39.736 -7.679 -3.939 1.00 13.82 75 PRO B N 1
ATOM 1411 C CA . PRO B 1 75 ? 40.315 -6.658 -3.050 1.00 13.64 75 PRO B CA 1
ATOM 1412 C C . PRO B 1 75 ? 41.018 -5.474 -3.724 1.00 13.41 75 PRO B C 1
ATOM 1413 O O . PRO B 1 75 ? 41.404 -4.560 -3.003 1.00 13.06 75 PRO B O 1
ATOM 1417 N N . LYS B 1 76 ? 41.208 -5.486 -5.041 1.00 13.21 76 LYS B N 1
ATOM 1418 C CA . LYS B 1 76 ? 41.725 -4.310 -5.732 1.00 13.44 76 LYS B CA 1
ATOM 1419 C C . LYS B 1 76 ? 40.736 -3.133 -5.677 1.00 11.86 76 LYS B C 1
ATOM 1420 O O . LYS B 1 76 ? 41.144 -1.986 -5.808 1.00 12.03 76 LYS B O 1
ATOM 1426 N N . PHE B 1 77 ? 39.452 -3.425 -5.465 1.00 10.75 77 PHE B N 1
ATOM 1427 C CA . PHE B 1 77 ? 38.409 -2.400 -5.412 1.00 9.35 77 PHE B CA 1
ATOM 1428 C C . PHE B 1 77 ? 38.245 -1.823 -4.012 1.00 8.03 77 PHE B C 1
ATOM 1429 O O . PHE B 1 77 ? 38.260 -2.552 -3.025 1.00 7.09 77 PHE B O 1
ATOM 1437 N N . LEU B 1 78 ? 38.054 -0.511 -3.936 1.00 6.59 78 LEU B N 1
ATOM 1438 C CA . LEU B 1 78 ? 37.736 0.138 -2.667 1.00 5.51 78 LEU B CA 1
ATOM 1439 C C . LEU B 1 78 ? 36.426 -0.379 -2.075 1.00 5.45 78 LEU B C 1
ATOM 1440 O O . LEU B 1 78 ? 36.301 -0.478 -0.861 1.00 4.21 78 LEU B O 1
ATOM 1445 N N . MET B 1 79 ? 35.460 -0.709 -2.932 1.00 4.97 79 MET B N 1
ATOM 1446 C CA . MET B 1 79 ? 34.155 -1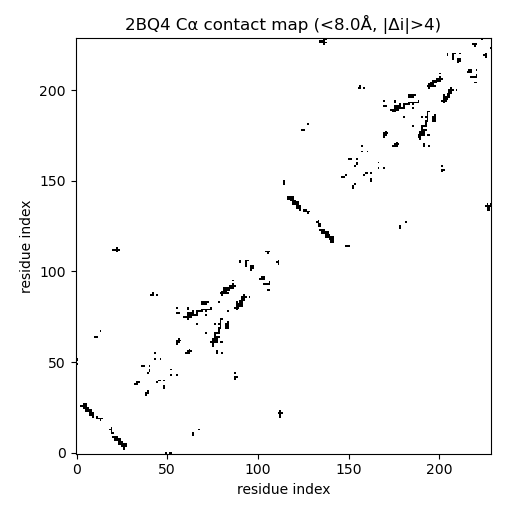.192 -2.470 1.00 4.95 79 MET B CA 1
ATOM 1447 C C . MET B 1 79 ? 34.309 -2.411 -1.564 1.00 4.94 79 MET B C 1
ATOM 1448 O O . MET B 1 79 ? 33.629 -2.528 -0.557 1.00 4.52 79 MET B O 1
ATOM 1453 N N . THR B 1 80 ? 35.227 -3.300 -1.930 1.00 5.45 80 THR B N 1
ATOM 1454 C CA . THR B 1 80 ? 35.528 -4.510 -1.167 1.00 5.41 80 THR B CA 1
ATOM 1455 C C . THR B 1 80 ? 35.972 -4.205 0.265 1.00 4.66 80 THR B C 1
ATOM 1456 O O . THR B 1 80 ? 35.533 -4.853 1.207 1.00 4.13 80 THR B O 1
ATOM 1460 N N . ALA B 1 81 ? 36.828 -3.199 0.401 1.00 3.14 81 ALA B N 1
ATOM 1461 C CA . ALA B 1 81 ? 37.365 -2.775 1.694 1.00 2.70 81 ALA B CA 1
ATOM 1462 C C . ALA B 1 81 ? 36.308 -2.296 2.683 1.00 2.71 81 ALA B C 1
ATOM 1463 O O . ALA B 1 81 ? 36.520 -2.383 3.893 1.00 2.81 81 ALA B O 1
ATOM 1465 N N . PHE B 1 82 ? 35.201 -1.747 2.180 1.00 2.67 82 PHE B N 1
ATOM 1466 C CA . PHE B 1 82 ? 34.140 -1.249 3.054 1.00 2.80 82 PHE B CA 1
ATOM 1467 C C . PHE B 1 82 ? 32.949 -2.213 3.233 1.00 2.80 82 PHE B C 1
ATOM 1468 O O . PHE B 1 82 ? 32.141 -2.030 4.138 1.00 2.00 82 PHE B O 1
ATOM 1476 N N . HIS B 1 83 ? 32.857 -3.247 2.398 1.00 3.47 83 HIS B N 1
ATOM 1477 C CA . HIS B 1 83 ? 31.647 -4.068 2.333 1.00 4.24 83 HIS B CA 1
ATOM 1478 C C . HIS B 1 83 ? 31.778 -5.584 2.468 1.00 5.03 83 HIS B C 1
ATOM 1479 O O . HIS B 1 83 ? 30.778 -6.239 2.752 1.00 5.70 83 HIS B O 1
ATOM 1486 N N . SER B 1 84 ? 32.962 -6.160 2.276 1.00 6.15 84 SER B N 1
ATOM 1487 C CA . SER B 1 84 ? 33.058 -7.619 2.195 1.00 6.84 84 SER B CA 1
ATOM 1488 C C . SER B 1 84 ? 32.721 -8.273 3.531 1.00 7.64 84 SER B C 1
ATOM 1489 O O . SER B 1 84 ? 32.615 -7.601 4.552 1.00 7.24 84 SER B O 1
ATOM 1492 N N . LYS B 1 85 ? 32.564 -9.593 3.505 1.00 8.76 85 LYS B N 1
ATOM 1493 C CA . LYS B 1 85 ? 32.311 -10.385 4.711 1.00 9.84 85 LYS B CA 1
ATOM 1494 C C . LYS B 1 85 ? 33.469 -10.411 5.725 1.00 9.94 85 LYS B C 1
ATOM 1495 O O . LYS B 1 85 ? 33.292 -10.847 6.866 1.00 10.89 85 LYS B O 1
ATOM 1501 N N . SER B 1 86 ? 34.643 -9.933 5.318 1.00 9.66 86 SER B N 1
ATOM 1502 C CA . SER B 1 86 ? 35.802 -9.791 6.206 1.00 9.65 86 SER B CA 1
ATOM 1503 C C . SER B 1 86 ? 35.506 -8.878 7.397 1.00 9.62 86 SER B C 1
ATOM 1504 O O . SER B 1 86 ? 34.841 -7.866 7.215 1.00 9.19 86 SER B O 1
ATOM 1507 N N . PRO B 1 87 ? 36.041 -9.173 8.589 1.00 9.53 87 PRO B N 1
ATOM 1508 C CA . PRO B 1 87 ? 35.837 -8.292 9.748 1.00 9.16 87 PRO B CA 1
ATOM 1509 C C . PRO B 1 87 ? 36.720 -7.038 9.734 1.00 8.28 87 PRO B C 1
ATOM 1510 O O . PRO B 1 87 ? 36.758 -6.302 10.720 1.00 7.88 87 PRO B O 1
ATOM 1514 N N . MET B 1 88 ? 37.424 -6.810 8.632 1.00 7.71 88 MET B N 1
ATOM 1515 C CA . MET B 1 88 ? 38.195 -5.588 8.430 1.00 7.25 88 MET B CA 1
ATOM 1516 C C . MET B 1 88 ? 37.377 -4.557 7.628 1.00 6.17 88 MET B C 1
ATOM 1517 O O . MET B 1 88 ? 37.784 -3.404 7.494 1.00 5.77 88 MET B O 1
ATOM 1522 N N . SER B 1 89 ? 36.223 -4.970 7.106 1.00 5.13 89 SER B N 1
ATOM 1523 C CA . SER B 1 89 ? 35.329 -4.069 6.374 1.00 4.25 89 SER B CA 1
ATOM 1524 C C . SER B 1 89 ? 34.256 -3.501 7.303 1.00 3.31 89 SER B C 1
ATOM 1525 O O . SER B 1 89 ? 33.963 -4.073 8.346 1.00 3.07 89 SER B O 1
ATOM 1528 N N . CYS B 1 90 ? 33.678 -2.368 6.916 1.00 2.60 90 CYS B N 1
ATOM 1529 C CA . CYS B 1 90 ? 32.635 -1.729 7.711 1.00 2.39 90 CYS B CA 1
ATOM 1530 C C . CYS B 1 90 ? 31.464 -2.673 7.945 1.00 2.51 90 CYS B C 1
ATOM 1531 O O . CYS B 1 90 ? 31.055 -2.899 9.086 1.00 2.76 90 CYS B O 1
ATOM 1534 N N . GLN B 1 91 ? 30.921 -3.206 6.854 1.00 2.59 91 GLN B N 1
ATOM 1535 C CA . GLN B 1 91 ? 29.745 -4.064 6.923 1.00 3.21 91 GLN B CA 1
ATOM 1536 C C . GLN B 1 91 ? 30.076 -5.382 7.618 1.00 3.50 91 GLN B C 1
ATOM 1537 O O . GLN B 1 91 ? 29.310 -5.856 8.446 1.00 3.50 91 GLN B O 1
ATOM 1543 N N . GLY B 1 92 ? 31.225 -5.958 7.277 1.00 4.48 92 GLY B N 1
ATOM 1544 C CA . GLY B 1 92 ? 31.614 -7.264 7.778 1.00 5.03 92 GLY B CA 1
ATOM 1545 C C . GLY B 1 92 ? 31.838 -7.295 9.277 1.00 5.56 92 GLY B C 1
ATOM 1546 O O . GLY B 1 92 ? 31.353 -8.199 9.959 1.00 5.95 92 GLY B O 1
ATOM 1547 N N . CYS B 1 93 ? 32.566 -6.315 9.799 1.00 5.71 93 CYS B N 1
ATOM 1548 C CA . CYS B 1 93 ? 32.773 -6.240 11.237 1.00 6.03 93 CYS B CA 1
ATOM 1549 C C . CYS B 1 93 ? 31.474 -6.002 11.980 1.00 6.50 93 CYS B C 1
ATOM 1550 O O . CYS B 1 93 ? 31.180 -6.693 12.945 1.00 7.18 93 CYS B O 1
ATOM 1553 N N . HIS B 1 94 ? 30.694 -5.017 11.544 1.00 6.84 94 HIS B N 1
ATOM 1554 C CA . HIS B 1 94 ? 29.449 -4.704 12.226 1.00 7.28 94 HIS B CA 1
ATOM 1555 C C . HIS B 1 94 ? 28.554 -5.947 12.282 1.00 8.65 94 HIS B C 1
ATOM 1556 O O . HIS B 1 94 ? 27.973 -6.248 13.317 1.00 8.58 94 HIS B O 1
ATOM 1563 N N . LYS B 1 95 ? 28.464 -6.677 11.176 1.00 10.39 95 LYS B N 1
ATOM 1564 C CA . LYS B 1 95 ? 27.594 -7.857 11.119 1.00 11.88 95 LYS B CA 1
ATOM 1565 C C . LYS B 1 95 ? 28.130 -8.996 12.000 1.00 13.34 95 LYS B C 1
ATOM 1566 O O . LYS B 1 95 ? 27.345 -9.679 12.666 1.00 13.73 95 LYS B O 1
ATOM 1572 N N . GLU B 1 96 ? 29.453 -9.172 12.021 1.00 14.90 96 GLU B N 1
ATOM 1573 C CA . GLU B 1 96 ? 30.116 -10.189 12.846 1.00 16.40 96 GLU B CA 1
ATOM 1574 C C . GLU B 1 96 ? 29.864 -9.916 14.321 1.00 17.22 96 GLU B C 1
ATOM 1575 O O . GLU B 1 96 ? 29.602 -10.834 15.093 1.00 17.88 96 GLU B O 1
ATOM 1581 N N . MET B 1 97 ? 29.942 -8.649 14.705 1.00 17.72 97 MET B N 1
ATOM 1582 C CA . MET B 1 97 ? 29.735 -8.251 16.089 1.00 18.11 97 MET B CA 1
ATOM 1583 C C . MET B 1 97 ? 28.256 -8.307 16.491 1.00 19.94 97 MET B C 1
ATOM 1584 O O . MET B 1 97 ? 27.953 -8.637 17.632 1.00 20.12 97 MET B O 1
ATOM 1589 N N . LYS B 1 98 ? 27.349 -8.013 15.560 1.00 21.80 98 LYS B N 1
ATOM 1590 C CA . LYS B 1 98 ? 25.904 -8.033 15.829 1.00 23.54 98 LYS B CA 1
ATOM 1591 C C . LYS B 1 98 ? 25.398 -9.466 15.984 1.00 24.98 98 LYS B C 1
ATOM 1592 O O . LYS B 1 98 ? 24.499 -9.740 16.778 1.00 25.26 98 LYS B O 1
ATOM 1598 N N . THR B 1 99 ? 25.949 -10.349 15.162 1.00 26.21 99 THR B N 1
ATOM 1599 C CA . THR B 1 99 ? 25.852 -11.797 15.320 1.00 27.89 99 THR B CA 1
ATOM 1600 C C . THR B 1 99 ? 26.145 -12.207 16.770 1.00 28.33 99 THR B C 1
ATOM 1601 O O . THR B 1 99 ? 25.382 -12.959 17.384 1.00 28.81 99 THR B O 1
ATOM 1605 N N . ALA B 1 100 ? 27.245 -11.684 17.307 1.00 28.79 100 ALA B N 1
ATOM 1606 C CA . ALA B 1 100 ? 27.719 -12.017 18.652 1.00 29.08 100 ALA B CA 1
ATOM 1607 C C . ALA B 1 100 ? 27.067 -11.171 19.761 1.00 29.29 100 ALA B C 1
ATOM 1608 O O . ALA B 1 100 ? 27.462 -11.251 20.929 1.00 29.60 100 ALA B O 1
ATOM 1610 N N . LYS B 1 101 ? 26.072 -10.367 19.386 1.00 29.09 101 LYS B N 1
ATOM 1611 C CA . LYS B 1 101 ? 25.307 -9.524 20.305 1.00 29.16 101 LYS B CA 1
ATOM 1612 C C . LYS B 1 101 ? 26.182 -8.583 21.135 1.00 27.84 101 LYS B C 1
ATOM 1613 O O . LYS B 1 101 ? 25.882 -8.304 22.298 1.00 28.66 101 LYS B O 1
ATOM 1619 N N . LYS B 1 102 ? 27.254 -8.087 20.520 1.00 25.97 102 LYS B N 1
ATOM 1620 C CA . LYS B 1 102 ? 28.098 -7.061 21.116 1.00 24.44 102 LYS B CA 1
ATOM 1621 C C . LYS B 1 102 ? 27.730 -5.715 20.517 1.00 22.18 102 LYS B C 1
ATOM 1622 O O . LYS B 1 102 ? 27.294 -5.642 19.371 1.00 21.73 102 LYS B O 1
ATOM 1628 N N . THR B 1 103 ? 27.911 -4.652 21.294 1.00 19.63 103 THR B N 1
ATOM 1629 C CA . THR B 1 103 ? 27.641 -3.302 20.817 1.00 17.72 103 THR B CA 1
ATOM 1630 C C . THR B 1 103 ? 28.486 -3.046 19.572 1.00 15.78 103 THR B C 1
ATOM 1631 O O . THR B 1 103 ? 29.689 -3.334 19.559 1.00 15.26 103 THR B O 1
ATOM 1635 N N . THR B 1 104 ? 27.845 -2.532 18.526 1.00 13.46 104 THR B N 1
ATOM 1636 C CA . THR B 1 104 ? 28.521 -2.305 17.247 1.00 11.88 104 THR B CA 1
ATOM 1637 C C . THR B 1 104 ? 27.784 -1.284 16.363 1.00 10.83 104 THR B C 1
ATOM 1638 O O . THR B 1 104 ? 26.754 -0.719 16.754 1.00 10.47 104 THR B O 1
ATOM 1642 N N . GLY B 1 105 ? 28.339 -1.017 15.184 1.00 9.10 105 GLY B N 1
ATOM 1643 C CA . GLY B 1 105 ? 27.785 -0.008 14.305 1.00 8.34 105 GLY B CA 1
ATOM 1644 C C . GLY B 1 105 ? 26.679 -0.537 13.414 1.00 7.47 105 GLY B C 1
ATOM 1645 O O . GLY B 1 105 ? 26.319 -1.717 13.477 1.00 6.83 105 GLY B O 1
ATOM 1646 N N . PRO B 1 106 ? 26.135 0.333 12.568 1.00 6.60 106 PRO B N 1
ATOM 1647 C CA . PRO B 1 106 ? 25.012 -0.050 11.708 1.00 6.70 106 PRO B CA 1
ATOM 1648 C C . PRO B 1 106 ? 25.347 -1.174 10.729 1.00 6.57 106 PRO B C 1
ATOM 1649 O O . PRO B 1 106 ? 26.419 -1.186 10.129 1.00 6.14 106 PRO B O 1
ATOM 1653 N N . THR B 1 107 ? 24.419 -2.117 10.593 1.00 7.08 107 THR B N 1
ATOM 1654 C CA . THR B 1 107 ? 24.585 -3.270 9.711 1.00 6.93 107 THR B CA 1
ATOM 1655 C C . THR B 1 107 ? 23.820 -3.130 8.394 1.00 6.84 107 THR B C 1
ATOM 1656 O O . THR B 1 107 ? 24.217 -3.727 7.398 1.00 6.47 107 THR B O 1
ATOM 1660 N N . ALA B 1 108 ? 22.742 -2.346 8.397 1.00 6.81 108 ALA B N 1
ATOM 1661 C CA . ALA B 1 108 ? 21.892 -2.152 7.212 1.00 7.05 108 ALA B CA 1
ATOM 1662 C C . ALA B 1 108 ? 22.459 -1.060 6.304 1.00 6.92 108 ALA B C 1
ATOM 1663 O O . ALA B 1 108 ? 23.082 -0.121 6.783 1.00 6.83 108 ALA B O 1
ATOM 1665 N N . CYS B 1 109 ? 22.231 -1.182 4.996 1.00 6.93 109 CYS B N 1
ATOM 1666 C CA . CYS B 1 109 ? 22.818 -0.265 4.006 1.00 7.05 109 CYS B CA 1
ATOM 1667 C C . CYS B 1 109 ? 22.516 1.196 4.311 1.00 7.17 109 CYS B C 1
ATOM 1668 O O . CYS B 1 109 ? 23.423 2.020 4.426 1.00 6.61 109 CYS B O 1
ATOM 1671 N N . ALA B 1 110 ? 21.227 1.497 4.442 1.00 7.30 110 ALA B N 1
ATOM 1672 C CA . ALA B 1 110 ? 20.747 2.856 4.644 1.00 7.48 110 ALA B CA 1
ATOM 1673 C C . ALA B 1 110 ? 21.159 3.434 5.987 1.00 7.41 110 ALA B C 1
ATOM 1674 O O . ALA B 1 110 ? 21.404 4.635 6.090 1.00 7.78 110 ALA B O 1
ATOM 1676 N N . GLN B 1 111 ? 21.241 2.593 7.011 1.00 7.75 111 GLN B N 1
ATOM 1677 C CA . GLN B 1 111 ? 21.616 3.063 8.341 1.00 7.95 111 GLN B CA 1
ATOM 1678 C C . GLN B 1 111 ? 23.066 3.516 8.376 1.00 6.94 111 GLN B C 1
ATOM 1679 O O . GLN B 1 111 ? 23.401 4.471 9.087 1.00 7.67 111 GLN B O 1
ATOM 1685 N N . CYS B 1 112 ? 23.926 2.842 7.620 1.00 5.55 112 CYS B N 1
ATOM 1686 C CA . CYS B 1 112 ? 25.328 3.243 7.543 1.00 4.31 112 CYS B CA 1
ATOM 1687 C C . CYS B 1 112 ? 25.561 4.431 6.612 1.00 4.42 112 CYS B C 1
ATOM 1688 O O . CYS B 1 112 ? 26.267 5.360 6.976 1.00 3.72 112 CYS B O 1
ATOM 1691 N N . HIS B 1 113 ? 24.988 4.399 5.411 1.00 5.40 113 HIS B N 1
ATOM 1692 C CA . HIS B 1 113 ? 25.229 5.465 4.430 1.00 5.95 113 HIS B CA 1
ATOM 1693 C C . HIS B 1 113 ? 24.618 6.794 4.858 1.00 7.15 113 HIS B C 1
ATOM 1694 O O . HIS B 1 113 ? 25.184 7.853 4.589 1.00 6.85 113 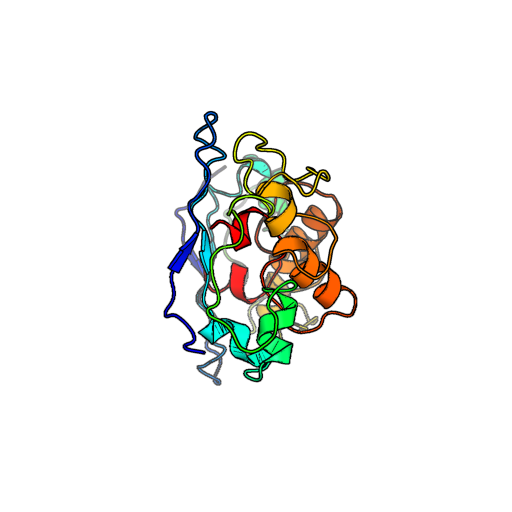HIS B O 1
ATOM 1701 N N . ASN B 1 114 ? 23.437 6.725 5.478 1.00 8.34 114 ASN B N 1
ATOM 1702 C CA . ASN B 1 114 ? 22.660 7.908 5.845 1.00 9.92 114 ASN B CA 1
ATOM 1703 C C . ASN B 1 114 ? 22.521 8.016 7.348 1.00 10.41 114 ASN B C 1
ATOM 1704 O O . ASN B 1 114 ? 21.476 7.696 7.913 1.00 12.01 114 ASN B O 1
ATOM 1709 N N . GLN B 1 115 ? 23.573 8.479 8.007 1.00 11.26 115 GLN B N 1
ATOM 1710 C CA . GLN B 1 115 ? 23.552 8.591 9.460 1.00 11.32 115 GLN B CA 1
ATOM 1711 C C . GLN B 1 115 ? 22.821 9.867 9.889 1.00 12.09 115 GLN B C 1
ATOM 1712 O O . GLN B 1 115 ? 22.979 10.911 9.246 1.00 13.77 115 GLN B O 1
#

Solvent-accessible surface area: 16450 Å² total; per-residue (Å²): 98,160,76,65,83,98,71,89,35,64,111,26,88,22,116,76,79,185,95,47,85,113,26,152,56,24,50,174,76,61,49,114,44,32,114,95,46,59,11,31,65,102,64,51,69,176,21,100,23,188,56,171,55,52,57,57,34,74,169,78,60,37,47,37,54,104,11,66,136,56,100,31,149,59,84,117,30,0,18,10,20,33,35,23,193,40,66,82,4,45,51,3,28,21,104,97,45,100,117,81,181,132,135,47,24,61,22,52,91,69,79,37,33,132,112,153,91,43,80,93,69,88,36,64,114,30,87,25,116,61,87,174,90,46,78,113,28,116,56,22,59,155,74,60,48,110,44,31,92,80,34,60,12,29,67,100,66,52,72,176,36,97,28,189,60,161,76,50,63,58,32,79,169,78,61,33,49,40,49,106,10,66,134,57,112,29,148,58,84,114,28,0,18,10,20,34,34,24,178,37,69,87,4,46,51,6,26,22,103,97,40,122,117,47,190,123,131,49,24,53,27,55,90,55,85,27,33,103,118

Sequence (229 aa):
PQVPADVVIDHLSNPNAKLEYKVKFSHKAHASLGTDAAACQKCHHKWDGKSEIGGCATEGCHADTTSFKATEKDPKFLMTAFHSKSPMSCQGCHKEMKTAKKTTGPTACAQCHNPQVPADVVIDHLSNPNAKLEYKVKFSHKAHASLGTDAAACQKCHHKWDGKSEIGGCATEGCHADTTSFKATEKDPKFLMTAFHSKSPMSCQGCHKEMKTAKKTTGPTACAQCHNQ

Radius of gyration: 22.96 Å; Cα contacts (8 Å, |Δi|>4): 311; chains: 2; bounding box: 74×28×48 Å

Organism: Desulfocurvibacter africanus (NCBI:txid873)

Secondary structure (DSSP, 8-state):
------EEE-----SSGGG---EEE-TGGGGGG-SSHHHHHTTSTT--SSS----SSSTTSS-B-----TT---TTBHHHHHHSSSTTSHHHHHHHHGGGT-S----SHHHHH-/---PPPEEE-----SSGGG---EEE-TGGGGGG-SSHHHHHTTSTT--SSS----S-STTSS-B-----TT---TTBHHHHHHSSSTTSHHHHHHHHHHTT------SHHHHH--